Protein AF-A0A932QS13-F1 (afdb_monomer_lite)

Radius of gyration: 22.84 Å; chains: 1; bounding box: 57×39×62 Å

pLDDT: mean 89.7, std 12.16, range [34.0, 98.62]

Structure (mmCIF, N/CA/C/O backbone):
data_AF-A0A932QS13-F1
#
_entry.id   AF-A0A932QS13-F1
#
loop_
_atom_site.group_PDB
_atom_site.id
_atom_site.type_symbol
_atom_site.label_atom_id
_atom_site.label_alt_id
_atom_site.label_comp_id
_atom_site.label_asym_id
_atom_site.label_entity_id
_atom_site.label_seq_id
_atom_site.pdbx_PDB_ins_code
_atom_site.Cartn_x
_atom_site.Cartn_y
_atom_site.Cartn_z
_atom_site.occupancy
_atom_site.B_iso_or_equiv
_atom_site.auth_seq_id
_atom_site.auth_comp_id
_atom_site.auth_asym_id
_atom_site.auth_atom_id
_atom_site.pdbx_PDB_model_num
ATOM 1 N N . MET A 1 1 ? -11.857 -4.813 -12.131 1.00 84.81 1 MET A N 1
ATOM 2 C CA . MET A 1 1 ? -11.164 -3.533 -11.733 1.00 84.81 1 MET A CA 1
ATOM 3 C C . MET A 1 1 ? -10.584 -3.597 -10.304 1.00 84.81 1 MET A C 1
ATOM 5 O O . MET A 1 1 ? -11.278 -4.073 -9.418 1.00 84.81 1 MET A O 1
ATOM 9 N N . VAL A 1 2 ? -9.363 -3.090 -10.042 1.00 95.00 2 VAL A N 1
ATOM 10 C CA . VAL A 1 2 ? -8.702 -3.092 -8.706 1.00 95.00 2 VAL A CA 1
ATOM 11 C C . VAL A 1 2 ? -8.374 -1.674 -8.213 1.00 95.00 2 VAL A C 1
ATOM 13 O O . VAL A 1 2 ? -7.910 -0.846 -8.997 1.00 95.00 2 VAL A O 1
ATOM 16 N N . LYS A 1 3 ? -8.610 -1.377 -6.928 1.00 97.06 3 LYS A N 1
ATOM 17 C CA . LYS A 1 3 ? -8.331 -0.064 -6.324 1.00 97.06 3 LYS A CA 1
ATOM 18 C C . LYS A 1 3 ? -7.955 -0.159 -4.846 1.00 97.06 3 LYS A C 1
ATOM 20 O O . LYS A 1 3 ? -8.694 -0.733 -4.054 1.00 97.06 3 LYS A O 1
ATOM 25 N N . LEU A 1 4 ? -6.845 0.455 -4.459 1.00 97.38 4 LEU A N 1
ATOM 26 C CA . LEU A 1 4 ? -6.412 0.635 -3.080 1.00 97.38 4 LEU A CA 1
ATOM 27 C C . LEU A 1 4 ? -7.027 1.906 -2.490 1.00 97.38 4 LEU A C 1
ATOM 29 O O . LEU A 1 4 ? -6.862 3.010 -3.019 1.00 97.38 4 LEU A O 1
ATOM 33 N N . THR A 1 5 ? -7.724 1.734 -1.375 1.00 96.19 5 THR A N 1
ATOM 34 C CA . THR A 1 5 ? -8.410 2.792 -0.629 1.00 96.19 5 THR A CA 1
ATOM 35 C C . THR A 1 5 ? -7.752 2.991 0.734 1.00 96.19 5 THR A C 1
ATOM 37 O O . THR A 1 5 ? -6.873 2.228 1.138 1.00 96.19 5 THR A O 1
ATOM 40 N N . LYS A 1 6 ? -8.218 3.985 1.497 1.00 91.88 6 LYS A N 1
ATOM 41 C CA . LYS A 1 6 ? -7.812 4.166 2.903 1.00 91.88 6 LYS A CA 1
ATOM 42 C C . LYS A 1 6 ? -8.227 3.005 3.817 1.00 91.88 6 LYS A C 1
ATOM 44 O O . LYS A 1 6 ? -7.687 2.890 4.913 1.00 91.88 6 LYS A O 1
ATOM 49 N N . SER A 1 7 ? -9.174 2.179 3.376 1.00 88.94 7 SER A N 1
ATOM 50 C CA . SER A 1 7 ? -9.748 1.073 4.148 1.00 88.94 7 SER A CA 1
ATOM 51 C C . SER A 1 7 ? -9.308 -0.311 3.656 1.00 88.94 7 SER A C 1
ATOM 53 O O . SER A 1 7 ? -9.816 -1.324 4.129 1.00 88.94 7 SER A O 1
ATOM 55 N N . GLY A 1 8 ? -8.372 -0.364 2.701 1.00 90.88 8 GLY A N 1
ATOM 56 C CA . GLY A 1 8 ? -7.892 -1.602 2.083 1.00 90.88 8 GLY A CA 1
ATOM 57 C C . GLY A 1 8 ? -8.187 -1.680 0.587 1.00 90.88 8 GLY A C 1
ATOM 58 O O . GLY A 1 8 ? -8.541 -0.686 -0.056 1.00 90.88 8 GLY A O 1
ATOM 59 N N . ILE A 1 9 ? -7.992 -2.866 0.014 1.00 95.06 9 ILE A N 1
ATOM 60 C CA . ILE A 1 9 ? -8.162 -3.101 -1.422 1.00 95.06 9 ILE A CA 1
ATOM 61 C C . ILE A 1 9 ? -9.625 -3.416 -1.778 1.00 95.06 9 ILE A C 1
ATOM 63 O O . ILE A 1 9 ? -10.295 -4.207 -1.114 1.00 95.06 9 ILE A O 1
ATOM 67 N N . LEU A 1 10 ? -10.107 -2.814 -2.863 1.00 94.62 10 LEU A N 1
ATOM 68 C CA . LEU A 1 10 ? -11.355 -3.153 -3.538 1.00 94.62 10 LEU A CA 1
ATOM 69 C C . LEU A 1 10 ? -11.018 -3.849 -4.857 1.00 94.62 10 LEU A C 1
ATOM 71 O O . LEU A 1 10 ? -10.289 -3.297 -5.684 1.00 94.62 10 LEU A O 1
ATOM 75 N N . ILE A 1 11 ? -11.546 -5.053 -5.055 1.00 93.88 11 ILE A N 1
ATOM 76 C CA . ILE A 1 11 ? -11.361 -5.851 -6.270 1.00 93.88 11 ILE A CA 1
ATOM 77 C C . ILE A 1 11 ? -12.752 -6.170 -6.810 1.00 93.88 11 ILE A C 1
ATOM 79 O O . ILE A 1 11 ? -13.618 -6.625 -6.071 1.00 93.88 11 ILE A O 1
ATOM 83 N N . SER A 1 12 ? -12.974 -5.887 -8.088 1.00 89.56 12 SER A N 1
ATOM 84 C CA . SER A 1 12 ? -14.165 -6.312 -8.818 1.00 89.56 12 SER A CA 1
ATOM 85 C C . SER A 1 12 ? -13.899 -7.704 -9.394 1.00 89.56 12 SER A C 1
ATOM 87 O O . SER A 1 12 ? -12.935 -7.893 -10.134 1.00 89.56 12 SER A O 1
ATOM 89 N N . GLU A 1 13 ? -14.734 -8.667 -9.007 1.00 80.56 13 GLU A N 1
ATOM 90 C CA . GLU A 1 13 ? -14.580 -10.105 -9.281 1.00 80.56 13 GLU A CA 1
ATOM 91 C C . GLU A 1 13 ? -15.226 -10.517 -10.612 1.00 80.56 13 GLU A C 1
ATOM 93 O O . GLU A 1 13 ? -15.980 -11.481 -10.694 1.00 80.56 13 GLU A O 1
ATOM 98 N N . ILE A 1 14 ? -14.974 -9.756 -11.676 1.00 84.25 14 ILE A N 1
ATOM 99 C CA . ILE A 1 14 ? -15.421 -10.155 -13.012 1.00 84.25 14 ILE A CA 1
ATOM 100 C C . ILE A 1 14 ? -14.367 -11.120 -13.567 1.00 84.25 14 ILE A C 1
ATOM 102 O O . ILE A 1 14 ? -13.257 -10.691 -13.867 1.00 84.25 14 ILE A O 1
ATOM 106 N N . GLU A 1 15 ? -14.687 -12.411 -13.696 1.00 82.50 15 GLU A N 1
ATOM 107 C CA . GLU A 1 15 ? -13.720 -13.448 -14.118 1.00 82.50 15 GLU A CA 1
ATOM 108 C C . GLU A 1 15 ? -13.039 -13.112 -15.456 1.00 82.50 15 GLU A C 1
ATOM 110 O O . GLU A 1 15 ? -11.829 -13.278 -15.602 1.00 82.50 15 GLU A O 1
ATOM 115 N N . SER A 1 16 ? -13.782 -12.541 -16.412 1.00 82.81 16 SER A N 1
ATOM 116 C CA . SER A 1 16 ? -13.216 -12.117 -17.698 1.00 82.81 16 SER A CA 1
ATOM 117 C C . SER A 1 16 ? -12.132 -11.044 -17.558 1.00 82.81 16 SER A C 1
ATOM 119 O O . SER A 1 16 ? -11.214 -11.013 -18.373 1.00 82.81 16 SER A O 1
ATOM 121 N N . ASP A 1 17 ? -12.191 -10.188 -16.527 1.00 89.62 17 ASP A N 1
ATOM 122 C CA . ASP A 1 17 ? -11.118 -9.223 -16.258 1.00 89.62 17 ASP A CA 1
ATOM 123 C C . ASP A 1 17 ? -9.829 -9.963 -15.876 1.00 89.62 17 ASP A C 1
ATOM 125 O O . ASP A 1 17 ? -8.749 -9.584 -16.320 1.00 89.62 17 ASP A O 1
ATOM 129 N N . PHE A 1 18 ? -9.911 -11.024 -15.068 1.00 93.81 18 PHE A N 1
ATOM 130 C CA . PHE A 1 18 ? -8.724 -11.749 -14.610 1.00 93.81 18 PHE A CA 1
ATOM 131 C C . PHE A 1 18 ? -7.991 -12.437 -15.756 1.00 93.81 18 PHE A C 1
ATOM 133 O O . PHE A 1 18 ? -6.767 -12.337 -15.816 1.00 93.81 18 PHE A O 1
ATOM 140 N N . GLU A 1 19 ? -8.711 -13.083 -16.671 1.00 94.62 19 GLU A N 1
ATOM 141 C CA . GLU A 1 19 ? -8.096 -13.733 -17.833 1.00 94.62 19 GLU A CA 1
ATOM 142 C C . GLU A 1 19 ? -7.376 -12.732 -18.741 1.00 94.62 19 GLU A C 1
ATOM 144 O O . GLU A 1 19 ? -6.235 -12.967 -19.142 1.00 94.62 19 GLU A O 1
ATOM 149 N N . ILE A 1 20 ? -7.979 -11.562 -18.981 1.00 94.94 20 ILE A N 1
ATOM 150 C CA . ILE A 1 20 ? -7.341 -10.491 -19.759 1.00 94.94 20 ILE A CA 1
ATOM 151 C C . ILE A 1 20 ? -6.048 -10.026 -19.074 1.00 94.94 20 ILE A C 1
ATOM 153 O O . ILE A 1 20 ? -5.002 -9.948 -19.719 1.00 94.94 20 ILE A O 1
ATOM 157 N N . LEU A 1 21 ? -6.089 -9.763 -17.762 1.00 96.31 21 LEU A N 1
ATOM 158 C CA . LEU A 1 21 ? -4.909 -9.307 -17.016 1.00 96.31 21 LEU A CA 1
ATOM 159 C C . LEU A 1 21 ? -3.810 -10.382 -16.956 1.00 96.31 21 LEU A C 1
ATOM 161 O O . LEU A 1 21 ? -2.628 -10.042 -17.029 1.00 96.31 21 LEU A O 1
ATOM 165 N N . ARG A 1 22 ? -4.181 -11.666 -16.843 1.00 97.12 22 ARG A N 1
ATOM 166 C CA . ARG A 1 22 ? -3.245 -12.804 -16.887 1.00 97.12 22 ARG A CA 1
ATOM 167 C C . ARG A 1 22 ? -2.564 -12.909 -18.244 1.00 97.12 22 ARG A C 1
ATOM 169 O O . ARG A 1 22 ? -1.338 -13.015 -18.278 1.00 97.12 22 ARG A O 1
ATOM 176 N N . SER A 1 23 ? -3.328 -12.855 -19.339 1.00 97.12 23 SER A N 1
ATOM 177 C CA . SER A 1 23 ? -2.775 -12.910 -20.700 1.00 97.12 23 SER A CA 1
ATOM 178 C C . SER A 1 23 ? -1.821 -11.744 -20.932 1.00 97.12 23 SER A C 1
ATOM 180 O O . SER A 1 23 ? -0.663 -11.957 -21.291 1.00 97.12 23 SER A O 1
ATOM 182 N N . GLU A 1 24 ? -2.247 -10.519 -20.596 1.00 96.75 24 GLU A N 1
ATOM 183 C CA . GLU A 1 24 ? -1.421 -9.320 -20.759 1.00 96.75 24 GLU A CA 1
ATOM 184 C C . GLU A 1 24 ? -0.112 -9.427 -19.964 1.00 96.75 24 GLU A C 1
ATOM 186 O O . GLU A 1 24 ? 0.963 -9.149 -20.502 1.00 96.75 24 GLU A O 1
ATOM 191 N N . PHE A 1 25 ? -0.172 -9.871 -18.703 1.00 98.00 25 PHE A N 1
ATOM 192 C CA . PHE A 1 25 ? 1.020 -10.027 -17.870 1.00 98.00 25 PHE A CA 1
ATOM 193 C C . PHE A 1 25 ? 1.927 -11.177 -18.332 1.00 98.00 25 PHE A C 1
ATOM 195 O O . PHE A 1 25 ? 3.153 -11.084 -18.211 1.00 98.00 25 PHE A O 1
ATOM 202 N N . SER A 1 26 ? 1.352 -12.269 -18.840 1.00 97.31 26 SER A N 1
ATOM 203 C CA . SER A 1 26 ? 2.098 -13.407 -19.381 1.00 97.31 26 SER A CA 1
ATOM 204 C C . SER A 1 26 ? 2.889 -13.009 -20.625 1.00 97.31 26 SER A C 1
ATOM 206 O O . SER A 1 26 ? 4.081 -13.296 -20.704 1.00 97.31 26 SER A O 1
ATOM 208 N N . GLU A 1 27 ? 2.251 -12.290 -21.548 1.00 96.44 27 GLU A N 1
ATOM 209 C CA . GLU A 1 27 ? 2.849 -11.850 -22.811 1.00 96.44 27 GLU A CA 1
ATOM 210 C C . GLU A 1 27 ? 3.865 -10.719 -22.621 1.00 96.44 27 GLU A C 1
ATOM 212 O O . GLU A 1 27 ? 4.936 -10.729 -23.222 1.00 96.44 27 GLU A O 1
ATOM 217 N N . ASN A 1 28 ? 3.548 -9.730 -21.779 1.00 96.75 28 ASN A N 1
ATOM 218 C CA . ASN A 1 28 ? 4.335 -8.496 -21.687 1.00 96.75 28 ASN A CA 1
ATOM 219 C C . ASN A 1 28 ? 5.297 -8.462 -20.492 1.00 96.75 28 ASN A C 1
ATOM 221 O O . ASN A 1 28 ? 6.059 -7.506 -20.352 1.00 96.75 28 ASN A O 1
ATOM 225 N N . HIS A 1 29 ? 5.234 -9.453 -19.596 1.00 98.00 29 HIS A N 1
ATOM 226 C CA . HIS A 1 29 ? 5.939 -9.483 -18.304 1.00 98.00 29 HIS A CA 1
ATOM 227 C C . HIS A 1 29 ? 5.633 -8.299 -17.368 1.00 98.00 29 HIS A C 1
ATOM 229 O O . HIS A 1 29 ? 6.304 -8.118 -16.346 1.00 98.00 29 HIS A O 1
ATOM 235 N N . CYS A 1 30 ? 4.618 -7.499 -17.689 1.00 98.31 30 CYS A N 1
ATOM 236 C CA . CYS A 1 30 ? 4.170 -6.363 -16.901 1.00 98.31 30 CYS A CA 1
ATOM 237 C C . CYS A 1 30 ? 2.707 -6.038 -17.189 1.00 98.31 30 CYS A C 1
ATOM 239 O O . CYS A 1 30 ? 2.171 -6.431 -18.222 1.00 98.31 30 CYS A O 1
ATOM 241 N N . LEU A 1 31 ? 2.092 -5.275 -16.291 1.00 97.62 31 LEU A N 1
ATOM 242 C CA . LEU A 1 31 ? 0.706 -4.842 -16.395 1.00 97.62 31 LEU A CA 1
ATOM 243 C C . LEU A 1 31 ? 0.552 -3.447 -15.789 1.00 97.62 31 LEU A C 1
ATOM 245 O O . LEU A 1 31 ? 1.121 -3.157 -14.731 1.00 97.62 31 LEU A O 1
ATOM 249 N N . LYS A 1 32 ? -0.244 -2.590 -16.436 1.00 97.81 32 LYS A N 1
ATOM 250 C CA . LYS A 1 32 ? -0.585 -1.261 -15.918 1.00 97.81 32 LYS A CA 1
ATOM 251 C C . LYS A 1 32 ? -1.986 -1.256 -15.307 1.00 97.81 32 LYS A C 1
ATOM 253 O O . LYS A 1 32 ? -2.983 -1.444 -15.994 1.00 97.81 32 LYS A O 1
ATOM 258 N N . LEU A 1 33 ? -2.067 -0.944 -14.019 1.00 97.56 33 LEU A N 1
ATOM 259 C CA . LEU A 1 33 ? -3.311 -0.806 -13.269 1.00 97.56 33 LEU A CA 1
ATOM 260 C C . LEU A 1 33 ? -3.659 0.682 -13.152 1.00 97.56 33 LEU A C 1
ATOM 262 O O . LEU A 1 33 ? -3.095 1.415 -12.334 1.00 97.56 33 LEU A O 1
ATOM 266 N N . LYS A 1 34 ? -4.580 1.143 -14.002 1.00 97.12 34 LYS A N 1
ATOM 267 C CA . LYS A 1 34 ? -5.027 2.543 -14.013 1.00 97.12 34 LYS A CA 1
ATOM 268 C C . LYS A 1 34 ? -5.818 2.876 -12.750 1.00 97.12 34 LYS A C 1
ATOM 270 O O . LYS A 1 34 ? -6.678 2.100 -12.339 1.00 97.12 34 LYS A O 1
ATOM 275 N N . ARG A 1 35 ? -5.579 4.061 -12.181 1.00 96.56 35 ARG A N 1
ATOM 276 C CA . ARG A 1 35 ? -6.256 4.591 -10.985 1.00 96.56 35 ARG A CA 1
ATOM 277 C C . ARG A 1 35 ? -6.235 3.588 -9.828 1.00 96.56 35 ARG A C 1
ATOM 279 O O . ARG A 1 35 ? -7.240 3.420 -9.131 1.00 96.56 35 ARG A O 1
ATOM 286 N N . PHE A 1 36 ? -5.092 2.917 -9.666 1.00 98.31 36 PHE A N 1
ATOM 287 C CA . PHE A 1 36 ? -4.878 1.930 -8.618 1.00 98.31 36 PHE A CA 1
ATOM 288 C C . PHE A 1 36 ? -5.066 2.561 -7.241 1.00 98.31 36 PHE A C 1
ATOM 290 O O . PHE A 1 36 ? -5.710 1.959 -6.397 1.00 98.31 36 PHE A O 1
ATOM 297 N N . LEU A 1 37 ? -4.585 3.784 -7.009 1.00 98.31 37 LEU A N 1
ATOM 298 C CA . LEU A 1 37 ? -4.879 4.519 -5.778 1.00 98.31 37 LEU A CA 1
ATOM 299 C C . LEU A 1 37 ? -6.171 5.338 -5.905 1.00 98.31 37 LEU A C 1
ATOM 301 O O . LEU A 1 37 ? -6.385 6.061 -6.880 1.00 98.31 37 LEU A O 1
ATOM 305 N N . GLU A 1 38 ? -7.031 5.269 -4.890 1.00 97.06 38 GLU A N 1
ATOM 306 C CA . GLU A 1 38 ? -8.224 6.112 -4.804 1.00 97.06 38 GLU A CA 1
ATOM 307 C C . GLU A 1 38 ? -7.861 7.602 -4.603 1.00 97.06 38 GLU A C 1
ATOM 309 O O . GLU A 1 38 ? -6.943 7.903 -3.834 1.00 97.06 38 GLU A O 1
ATOM 314 N N . PRO A 1 39 ? -8.619 8.557 -5.190 1.00 96.69 39 PRO A N 1
ATOM 315 C CA . PRO A 1 39 ? -8.402 9.994 -4.989 1.00 96.69 39 PRO A CA 1
ATOM 316 C C . PRO A 1 39 ? -8.246 10.438 -3.527 1.00 96.69 39 PRO A C 1
ATOM 318 O O . PRO A 1 39 ? -7.353 11.219 -3.214 1.00 96.69 39 PRO A O 1
ATOM 321 N N . ASN A 1 40 ? -9.058 9.914 -2.604 1.00 94.88 40 ASN A N 1
ATOM 322 C CA . ASN A 1 40 ? -8.971 10.289 -1.190 1.00 94.88 40 ASN A CA 1
ATOM 323 C C . ASN A 1 40 ? -7.644 9.862 -0.549 1.00 94.88 40 ASN A C 1
ATOM 325 O O . ASN A 1 40 ? -7.091 10.593 0.280 1.00 94.88 40 ASN A O 1
ATOM 329 N N . LEU A 1 41 ? -7.153 8.672 -0.906 1.00 95.88 41 LEU A N 1
ATOM 330 C CA . LEU A 1 41 ? -5.864 8.150 -0.459 1.00 95.88 41 LEU A CA 1
ATOM 331 C C . LEU A 1 41 ? -4.715 8.960 -1.071 1.00 95.88 41 LEU A C 1
ATOM 333 O O . LEU A 1 41 ? -3.802 9.356 -0.351 1.00 95.88 41 LEU A O 1
ATOM 337 N N . LEU A 1 42 ? -4.799 9.283 -2.363 1.00 96.69 42 LEU A N 1
ATOM 338 C CA . LEU A 1 42 ? -3.831 10.142 -3.044 1.00 96.69 42 LEU A CA 1
ATOM 339 C C . LEU A 1 42 ? -3.707 11.513 -2.380 1.00 96.69 42 LEU A C 1
ATOM 341 O O . LEU A 1 42 ? -2.595 11.947 -2.089 1.00 96.69 42 LEU A O 1
ATOM 345 N N . SER A 1 43 ? -4.827 12.168 -2.071 1.00 95.38 43 SER A N 1
ATOM 346 C CA . SER A 1 43 ? -4.828 13.462 -1.379 1.00 95.38 43 SER A CA 1
ATOM 347 C C . SER A 1 43 ? -4.142 13.396 -0.014 1.00 95.38 43 SER A C 1
ATOM 349 O O . SER A 1 43 ? -3.402 14.310 0.350 1.00 95.38 43 SER A O 1
ATOM 351 N N . LEU A 1 44 ? -4.343 12.305 0.734 1.00 93.44 44 LEU A N 1
ATOM 352 C CA . LEU A 1 44 ? -3.653 12.077 2.005 1.00 93.44 44 LEU A CA 1
ATOM 353 C C . LEU A 1 44 ? -2.140 11.924 1.799 1.00 93.44 44 LEU A C 1
ATOM 355 O O . LEU A 1 44 ? -1.375 12.615 2.464 1.00 93.44 44 LEU A O 1
ATOM 359 N N . ILE A 1 45 ? -1.719 11.081 0.851 1.00 95.00 45 ILE A N 1
ATOM 360 C CA . ILE A 1 45 ? -0.300 10.878 0.527 1.00 95.00 45 ILE A CA 1
ATOM 361 C C . ILE A 1 45 ? 0.349 12.213 0.142 1.00 95.00 45 ILE A C 1
ATOM 363 O O . ILE A 1 45 ? 1.374 12.576 0.706 1.00 95.00 45 ILE A O 1
ATOM 367 N N . GLN A 1 46 ? -0.270 12.992 -0.748 1.00 95.00 46 GLN A N 1
ATOM 368 C CA . GLN A 1 46 ? 0.265 14.290 -1.179 1.00 95.00 46 GLN A CA 1
ATOM 369 C C . GLN A 1 46 ? 0.377 15.303 -0.041 1.00 95.00 46 GLN A C 1
ATOM 371 O O . GLN A 1 46 ? 1.348 16.054 0.026 1.00 95.00 46 GLN A O 1
ATOM 376 N N . ASN A 1 47 ? -0.593 15.323 0.875 1.00 93.19 47 ASN A N 1
ATOM 377 C CA . ASN A 1 47 ? -0.520 16.174 2.060 1.00 93.19 47 ASN A CA 1
ATOM 378 C C . ASN A 1 47 ? 0.689 15.841 2.943 1.00 93.19 47 ASN A C 1
ATOM 380 O O . ASN A 1 47 ? 1.249 16.759 3.538 1.00 93.19 47 ASN A O 1
ATOM 384 N N . CYS A 1 48 ? 1.090 14.571 3.022 1.00 91.69 48 CYS A N 1
ATOM 385 C CA . CYS A 1 48 ? 2.306 14.157 3.723 1.00 91.69 48 CYS A CA 1
ATOM 386 C C . CYS A 1 48 ? 3.559 14.514 2.920 1.00 91.69 48 CYS A C 1
ATOM 388 O O . CYS A 1 48 ? 4.452 15.170 3.446 1.00 91.69 48 CYS A O 1
ATOM 390 N N . LEU A 1 49 ? 3.589 14.177 1.626 1.00 91.75 49 LEU A N 1
ATOM 391 C CA . LEU A 1 49 ? 4.748 14.428 0.764 1.00 91.75 49 LEU A CA 1
ATOM 392 C C . LEU A 1 49 ? 5.131 15.913 0.687 1.00 91.75 49 LEU A C 1
ATOM 394 O O . LEU A 1 49 ? 6.311 16.227 0.612 1.00 91.75 49 LEU A O 1
ATOM 398 N N . ARG A 1 50 ? 4.156 16.832 0.736 1.00 90.31 50 ARG A N 1
ATOM 399 C CA . ARG A 1 50 ? 4.411 18.284 0.711 1.00 90.31 50 ARG A CA 1
ATOM 400 C C . ARG A 1 50 ? 5.053 18.844 1.979 1.00 90.31 50 ARG A C 1
ATOM 402 O O . ARG A 1 50 ? 5.615 19.933 1.926 1.00 90.31 50 ARG A O 1
ATOM 409 N N . LYS A 1 51 ? 4.901 18.170 3.120 1.00 86.31 51 LYS A N 1
ATOM 410 C CA . LYS A 1 51 ? 5.381 18.670 4.419 1.00 86.31 51 LYS A CA 1
ATOM 411 C C . LYS A 1 51 ? 6.833 18.300 4.690 1.00 86.31 51 LYS A C 1
ATOM 413 O O . LYS A 1 51 ? 7.487 18.967 5.483 1.00 86.31 51 LYS A O 1
ATOM 418 N N . GLU A 1 52 ? 7.315 17.259 4.028 1.00 81.50 52 GLU A N 1
ATOM 419 C CA . GLU A 1 52 ? 8.587 16.624 4.333 1.00 81.50 52 GLU A CA 1
ATOM 420 C C . GLU A 1 52 ? 9.599 16.828 3.209 1.00 81.50 52 GLU A C 1
ATOM 422 O O . GLU A 1 52 ? 9.257 17.035 2.041 1.00 81.50 52 GLU A O 1
ATOM 427 N N . LYS A 1 53 ? 10.880 16.764 3.568 1.00 83.62 53 LYS A N 1
ATOM 428 C CA . LYS A 1 53 ? 11.973 16.870 2.602 1.00 83.62 53 LYS A CA 1
ATOM 429 C C . LYS A 1 53 ? 12.375 15.484 2.125 1.00 83.62 53 LYS A C 1
ATOM 431 O O . LYS A 1 53 ? 12.481 14.544 2.906 1.00 83.62 53 LYS A O 1
ATOM 436 N N . PHE A 1 54 ? 12.658 15.381 0.835 1.00 86.75 54 PHE A N 1
ATOM 437 C CA . PHE A 1 54 ? 13.345 14.220 0.300 1.00 86.75 54 PHE A CA 1
ATOM 438 C C . PHE A 1 54 ? 14.851 14.371 0.536 1.00 86.75 54 PHE A C 1
ATOM 440 O O . PHE A 1 54 ? 15.427 15.411 0.210 1.00 86.75 54 PHE A O 1
ATOM 447 N N . LEU A 1 55 ? 15.478 13.336 1.089 1.00 87.31 55 LEU A N 1
ATOM 448 C CA . LEU A 1 55 ? 16.911 13.308 1.374 1.00 87.31 55 LEU A CA 1
ATOM 449 C C . LEU A 1 55 ? 17.640 12.517 0.295 1.00 87.31 55 LEU A C 1
ATOM 451 O O . LEU A 1 55 ? 17.096 11.558 -0.247 1.00 87.31 55 LEU A O 1
ATOM 455 N N . GLU A 1 56 ? 18.855 12.934 -0.046 1.00 88.50 56 GLU A N 1
ATOM 456 C CA . GLU A 1 56 ? 19.685 12.174 -0.978 1.00 88.50 56 GLU A CA 1
ATOM 457 C C . GLU A 1 56 ? 20.020 10.803 -0.379 1.00 88.50 56 GLU A C 1
ATOM 459 O O . GLU A 1 56 ? 20.436 10.704 0.772 1.00 88.50 56 GLU A O 1
ATOM 464 N N . ASP A 1 57 ? 19.822 9.752 -1.165 1.00 84.44 57 ASP A N 1
ATOM 465 C CA . ASP A 1 57 ? 20.046 8.361 -0.792 1.00 84.44 57 ASP A CA 1
ATOM 466 C C . ASP A 1 57 ? 20.936 7.716 -1.856 1.00 84.44 57 ASP A C 1
ATOM 468 O O . ASP A 1 57 ? 20.560 7.630 -3.033 1.00 84.44 57 ASP A O 1
ATOM 472 N N . LYS A 1 58 ? 22.128 7.280 -1.443 1.00 83.12 58 LYS A N 1
ATOM 473 C CA . LYS A 1 58 ? 23.049 6.510 -2.281 1.00 83.12 58 LYS A CA 1
ATOM 474 C C . LYS A 1 58 ? 22.850 5.034 -1.978 1.00 83.12 58 LYS A C 1
ATOM 476 O O . LYS A 1 58 ? 22.996 4.608 -0.836 1.00 83.12 58 LYS A O 1
ATOM 481 N N . TYR A 1 59 ? 22.532 4.245 -2.994 1.00 79.25 59 TYR A N 1
ATOM 482 C CA . TYR A 1 59 ? 22.272 2.817 -2.835 1.00 79.25 59 TYR A CA 1
ATOM 483 C C . TYR A 1 59 ? 22.910 2.010 -3.959 1.00 79.25 59 TYR A C 1
ATOM 485 O O . TYR A 1 59 ? 23.176 2.527 -5.040 1.00 79.25 59 TYR A O 1
ATOM 493 N N . LYS A 1 60 ? 23.148 0.723 -3.697 1.00 75.38 60 LYS A N 1
ATOM 494 C CA . LYS A 1 60 ? 23.710 -0.191 -4.692 1.00 75.38 60 LYS A CA 1
ATOM 495 C C . LYS A 1 60 ? 22.624 -0.814 -5.567 1.00 75.38 60 LYS A C 1
ATOM 497 O O . LYS A 1 60 ? 21.585 -1.240 -5.056 1.00 75.38 60 LYS A O 1
ATOM 502 N N . VAL A 1 61 ? 22.887 -0.895 -6.868 1.00 72.75 61 VAL A N 1
ATOM 503 C CA . VAL A 1 61 ? 22.081 -1.603 -7.872 1.00 72.75 61 VAL A CA 1
ATOM 504 C C . VAL A 1 61 ? 23.010 -2.579 -8.590 1.00 72.75 61 VAL A C 1
ATOM 506 O O . VAL A 1 61 ? 23.764 -2.187 -9.475 1.00 72.75 61 VAL A O 1
ATOM 509 N N . GLY A 1 62 ? 23.002 -3.845 -8.163 1.00 73.06 62 GLY A N 1
ATOM 510 C CA . GLY A 1 62 ? 24.060 -4.787 -8.542 1.00 73.06 62 GLY A CA 1
ATOM 511 C C . GLY A 1 62 ? 25.405 -4.349 -7.954 1.00 73.06 62 GLY A C 1
ATOM 512 O O . GLY A 1 62 ? 25.483 -4.055 -6.759 1.00 73.06 62 GLY A O 1
ATOM 513 N N . ASP A 1 63 ? 26.429 -4.261 -8.801 1.00 71.19 63 ASP A N 1
ATOM 514 C CA . ASP A 1 63 ? 27.782 -3.828 -8.418 1.00 71.19 63 ASP A CA 1
ATOM 515 C C . ASP A 1 63 ? 27.978 -2.302 -8.460 1.00 71.19 63 ASP A C 1
ATOM 517 O O . ASP A 1 63 ? 29.036 -1.794 -8.092 1.00 71.19 63 ASP A O 1
ATOM 521 N N . ASP A 1 64 ? 26.953 -1.557 -8.872 1.00 72.06 64 ASP A N 1
ATOM 522 C CA . ASP A 1 64 ? 27.032 -0.124 -9.133 1.00 72.06 64 ASP A CA 1
ATOM 523 C C . ASP A 1 64 ? 26.356 0.732 -8.057 1.00 72.06 64 ASP A C 1
ATOM 525 O O . ASP A 1 64 ? 25.412 0.298 -7.396 1.00 72.06 64 ASP A O 1
ATOM 529 N N . GLU A 1 65 ? 26.790 1.989 -7.928 1.00 77.50 65 GLU A N 1
ATOM 530 C CA . GLU A 1 65 ? 26.117 3.002 -7.108 1.00 77.50 65 GLU A CA 1
ATOM 531 C C . GLU A 1 65 ? 25.075 3.782 -7.919 1.00 77.50 65 GLU A C 1
ATOM 533 O O . GLU A 1 65 ? 25.307 4.179 -9.062 1.00 77.50 65 GLU A O 1
ATOM 538 N N . ALA A 1 66 ? 23.925 4.036 -7.301 1.00 77.25 66 ALA A N 1
ATOM 539 C CA . ALA A 1 66 ? 22.867 4.892 -7.811 1.00 77.25 66 ALA A CA 1
ATOM 540 C C . ALA A 1 66 ? 22.509 5.960 -6.771 1.00 77.25 66 ALA A C 1
ATOM 542 O O . ALA A 1 66 ? 22.562 5.719 -5.563 1.00 77.25 66 ALA A O 1
ATOM 543 N N . VAL A 1 67 ? 22.105 7.138 -7.251 1.00 79.50 67 VAL A N 1
ATOM 544 C CA . VAL A 1 67 ? 21.643 8.244 -6.406 1.00 79.50 67 VAL A CA 1
ATOM 545 C C . VAL A 1 67 ? 20.154 8.453 -6.630 1.00 79.50 67 VAL A C 1
ATOM 547 O O . VAL A 1 67 ? 19.706 8.700 -7.750 1.00 79.50 67 VAL A O 1
ATOM 550 N N . GLY A 1 68 ? 19.376 8.391 -5.558 1.00 81.31 68 GLY A N 1
ATOM 551 C CA . GLY A 1 68 ? 17.971 8.779 -5.543 1.00 81.31 68 GLY A CA 1
ATOM 552 C C . GLY A 1 68 ? 17.703 9.786 -4.438 1.00 81.31 68 GLY A C 1
ATOM 553 O O . GLY A 1 68 ? 18.584 10.102 -3.646 1.00 81.31 68 GLY A O 1
ATOM 554 N N . TYR A 1 69 ? 16.475 10.286 -4.376 1.00 86.81 69 TYR A N 1
ATOM 555 C CA . TYR A 1 69 ? 16.020 11.042 -3.218 1.00 86.81 69 TYR A CA 1
ATOM 556 C C . TYR A 1 69 ? 14.951 10.236 -2.495 1.00 86.81 69 TYR A C 1
ATOM 558 O O . TYR A 1 69 ? 13.892 9.972 -3.062 1.00 86.81 69 TYR A O 1
ATOM 566 N N . LYS A 1 70 ? 15.233 9.794 -1.273 1.00 88.06 70 LYS A N 1
ATOM 567 C CA . LYS A 1 70 ? 14.342 8.961 -0.470 1.00 88.06 70 LYS A CA 1
ATOM 568 C C . LYS A 1 70 ? 13.476 9.835 0.428 1.00 88.06 70 LYS A C 1
ATOM 570 O O . LYS A 1 70 ? 13.910 10.847 0.972 1.00 88.06 70 LYS A O 1
ATOM 575 N N . PHE A 1 71 ? 12.228 9.422 0.558 1.00 88.56 71 PHE A N 1
ATOM 576 C CA . PHE A 1 71 ? 11.297 9.972 1.524 1.00 88.56 71 PHE A CA 1
ATOM 577 C C . PHE A 1 71 ? 11.406 9.190 2.839 1.00 88.56 71 PHE A C 1
ATOM 579 O O . PHE A 1 71 ? 11.382 7.958 2.800 1.00 88.56 71 PHE A O 1
ATOM 586 N N . GLU A 1 72 ? 11.526 9.871 3.980 1.00 84.69 72 GLU A N 1
ATOM 587 C CA . GLU A 1 72 ? 11.823 9.221 5.270 1.00 84.69 72 GLU A CA 1
ATOM 588 C C . GLU A 1 72 ? 10.721 9.334 6.332 1.00 84.69 72 GLU A C 1
ATOM 590 O O . GLU A 1 72 ? 10.912 8.848 7.441 1.00 84.69 72 GLU A O 1
ATOM 595 N N . ASP A 1 73 ? 9.549 9.899 6.025 1.00 84.62 73 ASP A N 1
ATOM 596 C CA . ASP A 1 73 ? 8.466 9.928 7.017 1.00 84.62 73 ASP A CA 1
ATOM 597 C C . ASP A 1 73 ? 7.841 8.532 7.213 1.00 84.62 73 ASP A C 1
ATOM 599 O O . ASP A 1 73 ? 7.144 7.965 6.360 1.00 84.62 73 ASP A O 1
ATOM 603 N N . GLU A 1 74 ? 8.132 7.978 8.392 1.00 83.81 74 GLU A N 1
ATOM 604 C CA . GLU A 1 74 ? 7.723 6.654 8.847 1.00 83.81 74 GLU A CA 1
ATOM 605 C C . GLU A 1 74 ? 6.201 6.493 8.949 1.00 83.81 74 GLU A C 1
ATOM 607 O O . GLU A 1 74 ? 5.712 5.367 8.850 1.00 83.81 74 GLU A O 1
ATOM 612 N N . LYS A 1 75 ? 5.432 7.580 9.110 1.00 87.75 75 LYS A N 1
ATOM 613 C CA . LYS A 1 75 ? 3.967 7.524 9.243 1.00 87.75 75 LYS A CA 1
ATOM 614 C C . LYS A 1 75 ? 3.321 7.149 7.928 1.00 87.75 75 LYS A C 1
ATOM 616 O O . LYS A 1 75 ? 2.567 6.183 7.844 1.00 87.75 75 LYS A O 1
ATOM 621 N N . ILE A 1 76 ? 3.629 7.880 6.860 1.00 90.31 76 ILE A N 1
ATOM 622 C CA . ILE A 1 76 ? 3.042 7.559 5.558 1.00 90.31 76 ILE A CA 1
ATOM 623 C C . ILE A 1 76 ? 3.635 6.270 4.985 1.00 90.31 76 ILE A C 1
ATOM 625 O O . ILE A 1 76 ? 2.900 5.494 4.379 1.00 90.31 76 ILE A O 1
ATOM 629 N N . LEU A 1 77 ? 4.922 5.983 5.212 1.00 90.88 77 LEU A N 1
ATOM 630 C CA . LEU A 1 77 ? 5.518 4.715 4.783 1.00 90.88 77 LEU A CA 1
ATOM 631 C C . LEU A 1 77 ? 4.918 3.524 5.530 1.00 90.88 77 LEU A C 1
ATOM 633 O O . LEU A 1 77 ? 4.532 2.544 4.892 1.00 90.88 77 LEU A O 1
ATOM 637 N N . GLY A 1 78 ? 4.777 3.624 6.853 1.00 91.31 78 GLY A N 1
ATOM 638 C CA . GLY A 1 78 ? 4.120 2.613 7.673 1.00 91.31 78 GLY A CA 1
ATOM 639 C C . GLY A 1 78 ? 2.663 2.414 7.264 1.00 91.31 78 GLY A C 1
ATOM 640 O O . GLY A 1 78 ? 2.220 1.274 7.128 1.00 91.31 78 GLY A O 1
ATOM 641 N N . PHE A 1 79 ? 1.939 3.495 6.964 1.00 92.88 79 PHE A N 1
ATOM 642 C CA . PHE A 1 79 ? 0.566 3.423 6.471 1.00 92.88 79 PHE A CA 1
ATOM 643 C C . PHE A 1 79 ? 0.466 2.761 5.089 1.00 92.88 79 PHE A C 1
ATOM 645 O O . PHE A 1 79 ? -0.389 1.907 4.860 1.00 92.88 79 PHE A O 1
ATOM 652 N N . LEU A 1 80 ? 1.360 3.101 4.159 1.00 94.62 80 LEU A N 1
ATOM 653 C CA . LEU A 1 80 ? 1.405 2.472 2.840 1.00 94.62 80 LEU A CA 1
ATOM 654 C C . LEU A 1 80 ? 1.776 0.991 2.947 1.00 94.62 80 LEU A C 1
ATOM 656 O O . LEU A 1 80 ? 1.168 0.165 2.275 1.00 94.62 80 LEU A O 1
ATOM 660 N N . HIS A 1 81 ? 2.721 0.621 3.814 1.00 93.88 81 HIS A N 1
ATOM 661 C CA . HIS A 1 81 ? 3.028 -0.786 4.091 1.00 93.88 81 HIS A CA 1
ATOM 662 C C . HIS A 1 81 ? 1.842 -1.504 4.717 1.00 93.88 81 HIS A C 1
ATOM 664 O O . HIS A 1 81 ? 1.560 -2.635 4.325 1.00 93.88 81 HIS A O 1
ATOM 670 N N . PHE A 1 82 ? 1.135 -0.857 5.643 1.00 93.44 82 PHE A N 1
ATOM 671 C CA . PHE A 1 82 ? -0.102 -1.370 6.212 1.00 93.44 82 PHE A CA 1
ATOM 672 C C . PHE A 1 82 ? -1.117 -1.665 5.107 1.00 93.44 82 PHE A C 1
ATOM 674 O O . PHE A 1 82 ? -1.585 -2.790 5.031 1.00 93.44 82 PHE A O 1
ATOM 681 N N . LEU A 1 83 ? -1.392 -0.732 4.196 1.00 95.00 83 LEU A N 1
ATOM 682 C CA . LEU A 1 83 ? -2.348 -0.952 3.106 1.00 95.00 83 LEU A CA 1
ATOM 683 C C . LEU A 1 83 ? -1.883 -2.004 2.086 1.00 95.00 83 LEU A C 1
ATOM 685 O O . LEU A 1 83 ? -2.679 -2.826 1.645 1.00 95.00 83 LEU A O 1
ATOM 689 N N . MET A 1 84 ? -0.604 -1.993 1.711 1.00 96.56 84 MET A N 1
ATOM 690 C CA . MET A 1 84 ? -0.056 -2.866 0.665 1.00 96.56 84 MET A CA 1
ATOM 691 C C . MET A 1 84 ? 0.164 -4.312 1.126 1.00 96.56 84 MET A C 1
ATOM 693 O O . MET A 1 84 ? 0.291 -5.206 0.293 1.00 96.56 84 MET A O 1
ATOM 697 N N . ASN A 1 85 ? 0.209 -4.569 2.435 1.00 94.88 85 ASN A N 1
ATOM 698 C CA . ASN A 1 85 ? 0.313 -5.920 2.987 1.00 94.88 85 ASN A CA 1
ATOM 699 C C . ASN A 1 85 ? -1.069 -6.535 3.257 1.00 94.88 85 ASN A C 1
ATOM 701 O O . ASN A 1 85 ? -1.368 -6.953 4.378 1.00 94.88 85 ASN A O 1
ATOM 705 N N . ASP A 1 86 ? -1.964 -6.479 2.273 1.00 93.12 86 ASP A N 1
ATOM 706 C CA . ASP A 1 86 ? -3.346 -6.977 2.328 1.00 93.12 86 ASP A CA 1
ATOM 707 C C . ASP A 1 86 ? -3.450 -8.353 1.659 1.00 93.12 86 ASP A C 1
ATOM 709 O O . ASP A 1 86 ? -2.997 -8.531 0.530 1.00 93.12 86 ASP A O 1
ATOM 713 N N . GLU A 1 87 ? -4.051 -9.330 2.341 1.00 92.81 87 GLU A N 1
ATOM 714 C CA . GLU A 1 87 ? -4.194 -10.692 1.811 1.00 92.81 87 GLU A CA 1
ATOM 715 C C . GLU A 1 87 ? -5.034 -10.747 0.532 1.00 92.81 87 GLU A C 1
ATOM 717 O O . GLU A 1 87 ? -4.751 -11.558 -0.349 1.00 92.81 87 GLU A O 1
ATOM 722 N N . LYS A 1 88 ? -6.049 -9.886 0.395 1.00 94.31 88 LYS A N 1
ATOM 723 C CA . LYS A 1 88 ? -6.844 -9.798 -0.835 1.00 94.31 88 LYS A CA 1
ATOM 724 C C . LYS A 1 88 ? -5.995 -9.254 -1.980 1.00 94.31 88 LYS A C 1
ATOM 726 O O . LYS A 1 88 ? -6.089 -9.758 -3.096 1.00 94.31 88 LYS A O 1
ATOM 731 N N . LEU A 1 89 ? -5.125 -8.278 -1.703 1.00 96.38 89 LEU A N 1
ATOM 732 C CA . LEU A 1 89 ? -4.184 -7.763 -2.699 1.00 96.38 89 LEU A CA 1
ATOM 733 C C . LEU A 1 89 ? -3.166 -8.841 -3.086 1.00 96.38 89 LEU A C 1
ATOM 735 O O . LEU A 1 89 ? -2.887 -9.009 -4.267 1.00 96.38 89 LEU A O 1
ATOM 739 N N . PHE A 1 90 ? -2.646 -9.601 -2.122 1.00 96.94 90 PHE A N 1
ATOM 740 C CA . PHE A 1 90 ? -1.728 -10.706 -2.403 1.00 96.94 90 PHE A CA 1
ATOM 741 C C . PHE A 1 90 ? -2.371 -11.755 -3.303 1.00 96.94 90 PHE A C 1
ATOM 743 O O . PHE A 1 90 ? -1.807 -12.058 -4.349 1.00 96.94 90 PHE A O 1
ATOM 750 N N . LYS A 1 91 ? -3.579 -12.224 -2.969 1.00 96.25 91 LYS A N 1
ATOM 751 C CA . LYS A 1 91 ? -4.326 -13.176 -3.805 1.00 96.25 91 LYS A CA 1
ATOM 752 C C . LYS A 1 91 ? -4.557 -12.642 -5.214 1.00 96.25 91 LYS A C 1
ATOM 754 O O . LYS A 1 91 ? -4.339 -13.366 -6.177 1.00 96.25 91 LYS A O 1
ATOM 759 N N . PHE A 1 92 ? -4.934 -11.370 -5.342 1.00 97.25 92 PHE A N 1
ATOM 760 C CA . PHE A 1 92 ? -5.092 -10.728 -6.645 1.00 97.25 92 PHE A CA 1
ATOM 761 C C . PHE A 1 92 ? -3.791 -10.755 -7.462 1.00 97.25 92 PHE A C 1
ATOM 763 O O . PHE A 1 92 ? -3.801 -11.165 -8.621 1.00 97.25 92 PHE A O 1
ATOM 770 N N . ILE A 1 93 ? -2.658 -10.373 -6.861 1.00 98.19 93 ILE A N 1
ATOM 771 C CA . ILE A 1 93 ? -1.355 -10.394 -7.541 1.00 98.19 93 ILE A CA 1
ATOM 772 C C . ILE A 1 93 ? -0.937 -11.829 -7.889 1.00 98.19 93 ILE A C 1
ATOM 774 O O . ILE A 1 93 ? -0.493 -12.071 -9.008 1.00 98.19 93 ILE A O 1
ATOM 778 N N . GLU A 1 94 ? -1.099 -12.790 -6.981 1.00 98.25 94 GLU A N 1
ATOM 779 C CA . GLU A 1 94 ? -0.843 -14.215 -7.238 1.00 98.25 94 GLU A CA 1
ATOM 780 C C . GLU A 1 94 ? -1.653 -14.708 -8.444 1.00 98.25 94 GLU A C 1
ATOM 782 O O . GLU A 1 94 ? -1.088 -15.288 -9.370 1.00 98.25 94 GLU A O 1
ATOM 787 N N . GLN A 1 95 ? -2.952 -14.396 -8.479 1.00 97.12 95 GLN A N 1
ATOM 788 C CA . GLN A 1 95 ? -3.869 -14.809 -9.539 1.00 97.12 95 GLN A CA 1
ATOM 789 C C . GLN A 1 95 ? -3.520 -14.222 -10.906 1.00 97.12 95 GLN A C 1
ATOM 791 O O . GLN A 1 95 ? -3.603 -14.947 -11.892 1.00 97.12 95 GLN A O 1
ATOM 796 N N . ILE A 1 96 ? -3.155 -12.940 -11.003 1.00 97.56 96 ILE A N 1
ATOM 797 C CA . ILE A 1 96 ? -2.868 -12.320 -12.312 1.00 97.56 96 ILE A CA 1
ATOM 798 C C . ILE A 1 96 ? -1.439 -12.574 -12.801 1.00 97.56 96 ILE A C 1
ATOM 800 O O . ILE A 1 96 ? -1.169 -12.457 -13.991 1.00 97.56 96 ILE A O 1
ATOM 804 N N . THR A 1 97 ? -0.508 -12.907 -11.903 1.00 98.12 97 THR A N 1
ATOM 805 C CA . THR A 1 97 ? 0.911 -13.080 -12.267 1.00 98.12 97 THR A CA 1
ATOM 806 C C . THR A 1 97 ? 1.365 -14.536 -12.326 1.00 98.12 97 THR A C 1
ATOM 808 O O . THR A 1 97 ? 2.428 -14.821 -12.894 1.00 98.12 97 THR A O 1
ATOM 811 N N . GLY A 1 98 ? 0.603 -15.449 -11.713 1.00 97.56 98 GLY A N 1
ATOM 812 C CA . GLY A 1 98 ? 0.987 -16.847 -11.521 1.00 97.56 98 GLY A CA 1
ATOM 813 C C . GLY A 1 98 ? 2.178 -17.026 -10.573 1.00 97.56 98 GLY A C 1
ATOM 814 O O . GLY A 1 98 ? 2.842 -18.063 -10.609 1.00 97.56 98 GLY A O 1
ATOM 815 N N . CYS A 1 99 ? 2.522 -16.012 -9.768 1.00 98.06 99 CYS A N 1
ATOM 816 C CA . CYS A 1 99 ? 3.635 -16.128 -8.831 1.00 98.06 99 CYS A CA 1
ATOM 817 C C . CYS A 1 99 ? 3.284 -17.033 -7.638 1.00 98.06 99 CYS A C 1
ATOM 819 O O . CYS A 1 99 ? 2.127 -17.361 -7.380 1.00 98.06 99 CYS A O 1
ATOM 821 N N . LYS A 1 100 ? 4.316 -17.470 -6.907 1.00 97.44 100 LYS A N 1
ATOM 822 C CA . LYS A 1 100 ? 4.128 -18.251 -5.677 1.00 97.44 100 LYS A CA 1
ATOM 823 C C . LYS A 1 100 ? 3.466 -17.387 -4.600 1.00 97.44 100 LYS A C 1
ATOM 825 O O . LYS A 1 100 ? 3.499 -16.162 -4.674 1.00 97.44 100 LYS A O 1
ATOM 830 N N . LYS A 1 101 ? 2.958 -18.046 -3.554 1.00 97.94 101 LYS A N 1
ATOM 831 C CA . LYS A 1 101 ? 2.343 -17.386 -2.398 1.00 97.94 101 LYS A CA 1
ATOM 832 C C . LYS A 1 101 ? 3.200 -16.229 -1.870 1.00 97.94 101 LYS A C 1
ATOM 834 O O . LYS A 1 101 ? 4.366 -16.422 -1.510 1.00 97.94 101 LYS A O 1
ATOM 839 N N . ILE A 1 102 ? 2.601 -15.049 -1.793 1.00 98.25 102 ILE A N 1
ATOM 840 C CA . ILE A 1 102 ? 3.202 -13.827 -1.280 1.00 98.25 102 ILE A CA 1
ATOM 841 C C . ILE A 1 102 ? 3.150 -13.865 0.246 1.00 98.25 102 ILE A C 1
ATOM 843 O O . ILE A 1 102 ? 2.115 -14.085 0.873 1.00 98.25 102 ILE A O 1
ATOM 847 N N . GLY A 1 103 ? 4.313 -13.654 0.850 1.00 96.38 103 GLY A N 1
ATOM 848 C CA . GLY A 1 103 ? 4.470 -13.476 2.280 1.00 96.38 103 GLY A CA 1
ATOM 849 C C . GLY A 1 103 ? 4.257 -12.028 2.687 1.00 96.38 103 GLY A C 1
ATOM 850 O O . GLY A 1 103 ? 3.500 -11.778 3.617 1.00 96.38 103 GLY A O 1
ATOM 851 N N . CYS A 1 104 ? 4.906 -11.075 2.015 1.00 96.81 104 CYS A N 1
ATOM 852 C CA . CYS A 1 104 ? 4.809 -9.660 2.361 1.00 96.81 104 CYS A CA 1
ATOM 853 C C . CYS A 1 104 ? 5.052 -8.727 1.170 1.00 96.81 104 CYS A C 1
ATOM 855 O O . CYS A 1 104 ? 5.581 -9.125 0.132 1.00 96.81 104 CYS A O 1
ATOM 857 N N . PHE A 1 105 ? 4.717 -7.456 1.366 1.00 97.38 105 PHE A N 1
ATOM 858 C CA . PHE A 1 105 ? 5.146 -6.328 0.559 1.00 97.38 105 PHE A CA 1
ATOM 859 C C . PHE A 1 105 ? 6.136 -5.467 1.350 1.00 97.38 105 PHE A C 1
ATOM 861 O O . PHE A 1 105 ? 5.898 -5.122 2.510 1.00 97.38 105 PHE A O 1
ATOM 868 N N . THR A 1 106 ? 7.221 -5.062 0.696 1.00 95.50 106 THR A N 1
ATOM 869 C CA . THR A 1 106 ? 8.143 -4.042 1.211 1.00 95.50 106 THR A CA 1
ATOM 870 C C . THR A 1 106 ? 8.411 -3.014 0.133 1.00 95.50 106 THR A C 1
ATOM 872 O O . THR A 1 106 ? 8.697 -3.390 -1.004 1.00 95.50 106 THR A O 1
ATOM 875 N N . GLY A 1 107 ? 8.387 -1.735 0.488 1.00 94.50 107 GLY A N 1
ATOM 876 C CA . GLY A 1 107 ? 8.604 -0.663 -0.473 1.00 94.50 107 GLY A CA 1
ATOM 877 C C . GLY A 1 107 ? 9.127 0.615 0.155 1.00 94.50 107 GLY A C 1
ATOM 878 O O . GLY A 1 107 ? 9.290 0.713 1.369 1.00 94.50 107 GLY A O 1
ATOM 879 N N . ARG A 1 108 ? 9.379 1.601 -0.695 1.00 94.25 108 ARG A N 1
ATOM 880 C CA . ARG A 1 108 ? 9.835 2.939 -0.325 1.00 94.25 108 ARG A CA 1
ATOM 881 C C . ARG A 1 108 ? 9.259 3.966 -1.286 1.00 94.25 108 ARG A C 1
ATOM 883 O O . ARG A 1 108 ? 8.964 3.642 -2.437 1.00 94.25 108 ARG A O 1
ATOM 890 N N . VAL A 1 109 ? 9.145 5.202 -0.820 1.00 95.19 109 VAL A N 1
ATOM 891 C CA . VAL A 1 109 ? 8.866 6.344 -1.690 1.00 95.19 109 VAL A CA 1
ATOM 892 C C . VAL A 1 109 ? 10.190 7.007 -2.049 1.00 95.19 109 VAL A C 1
ATOM 894 O O . VAL A 1 109 ? 11.008 7.285 -1.172 1.00 95.19 109 VAL A O 1
ATOM 897 N N . TYR A 1 110 ? 10.415 7.231 -3.340 1.00 92.31 110 TYR A N 1
ATOM 898 C CA . TYR A 1 110 ? 11.584 7.953 -3.827 1.00 92.31 110 TYR A CA 1
ATOM 899 C C . TYR A 1 110 ? 11.209 8.928 -4.940 1.00 92.31 110 TYR A C 1
ATOM 901 O O . TYR A 1 110 ? 10.167 8.796 -5.587 1.00 92.31 110 TYR A O 1
ATOM 909 N N . SER A 1 111 ? 12.098 9.887 -5.170 1.00 92.38 111 SER A N 1
ATOM 910 C CA . SER A 1 111 ? 12.010 10.877 -6.230 1.00 92.38 111 SER A CA 1
ATOM 911 C C . SER A 1 111 ? 13.237 10.828 -7.143 1.00 92.38 111 SER A C 1
ATOM 913 O O . SER A 1 111 ? 14.361 10.631 -6.677 1.00 92.38 111 SER A O 1
ATOM 915 N N . LYS A 1 112 ? 13.012 11.020 -8.446 1.00 90.12 112 LYS A N 1
ATOM 916 C CA . LYS A 1 112 ? 14.042 11.261 -9.467 1.00 90.12 112 LYS A CA 1
ATOM 917 C C . LYS A 1 112 ? 13.897 12.694 -9.963 1.00 90.12 112 LYS A C 1
ATOM 919 O O . LYS A 1 112 ? 12.856 13.059 -10.513 1.00 90.12 112 LYS A O 1
ATOM 924 N N . ILE A 1 113 ? 14.927 13.495 -9.718 1.00 89.06 113 ILE A N 1
ATOM 925 C CA . ILE A 1 113 ? 15.007 14.884 -10.159 1.00 89.06 113 ILE A CA 1
ATOM 926 C C . ILE A 1 113 ? 15.429 14.882 -11.632 1.00 89.06 113 ILE A C 1
ATOM 928 O O . ILE A 1 113 ? 16.345 14.134 -11.991 1.00 89.06 113 ILE A O 1
ATOM 932 N N . PRO A 1 114 ? 14.790 15.697 -12.487 1.00 89.19 114 PRO A N 1
ATOM 933 C CA . PRO A 1 114 ? 15.168 15.797 -13.883 1.00 89.19 114 PRO A CA 1
ATOM 9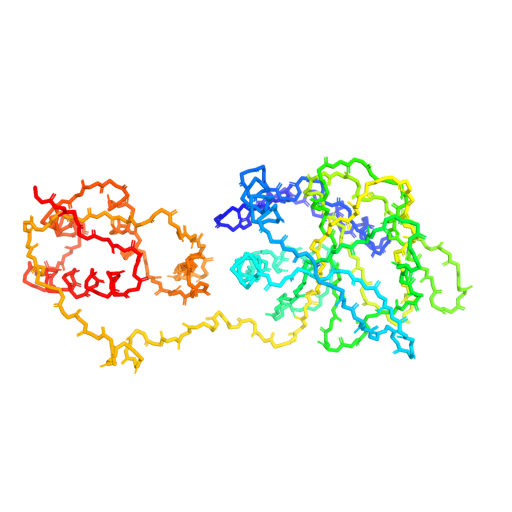34 C C . PRO A 1 114 ? 16.637 16.141 -14.081 1.00 89.19 114 PRO A C 1
ATOM 936 O O . PRO A 1 114 ? 17.251 16.834 -13.269 1.00 89.19 114 PRO A O 1
ATOM 939 N N . ASP A 1 115 ? 17.185 15.651 -15.187 1.00 81.94 115 ASP A N 1
ATOM 940 C CA . ASP A 1 115 ? 18.511 15.986 -15.706 1.00 81.94 115 ASP A CA 1
ATOM 941 C C . ASP A 1 115 ? 19.717 15.606 -14.835 1.00 81.94 115 ASP A C 1
ATOM 943 O O . ASP A 1 115 ? 20.838 15.580 -15.347 1.00 81.94 115 ASP A O 1
ATOM 947 N N . LYS A 1 116 ? 19.503 15.145 -13.598 1.00 79.31 116 LYS A N 1
ATOM 948 C CA . LYS A 1 116 ? 20.523 14.479 -12.783 1.00 79.31 116 LYS A CA 1
ATOM 949 C C . LYS A 1 116 ? 20.794 13.057 -13.290 1.00 79.31 116 LYS A C 1
ATOM 951 O O . LYS A 1 116 ? 19.922 12.411 -13.879 1.00 79.31 116 LYS A O 1
ATOM 956 N N . GLU A 1 117 ? 21.997 12.537 -13.048 1.00 70.94 117 GLU A N 1
ATOM 957 C CA . GLU A 1 117 ? 22.364 11.145 -13.361 1.00 70.94 117 GLU A CA 1
ATOM 958 C C . GLU A 1 117 ? 21.726 10.155 -12.368 1.00 70.94 117 GLU A C 1
ATOM 960 O O . GLU A 1 117 ? 22.393 9.482 -11.594 1.00 70.94 117 GLU A O 1
ATOM 965 N N . GLN A 1 118 ? 20.392 10.104 -12.363 1.00 68.06 118 GLN A N 1
ATOM 966 C CA . GLN A 1 118 ? 19.575 9.289 -11.455 1.00 68.06 118 GLN A CA 1
ATOM 967 C C . GLN A 1 118 ? 18.804 8.200 -12.206 1.00 68.06 118 GLN A C 1
ATOM 969 O O . GLN A 1 118 ? 17.645 7.903 -11.897 1.00 68.06 118 GLN A O 1
ATOM 974 N N . TYR A 1 119 ? 19.402 7.632 -13.250 1.00 63.88 119 TYR A N 1
ATOM 975 C CA . TYR A 1 119 ? 18.804 6.515 -13.975 1.00 63.88 119 TYR A CA 1
ATOM 976 C C . TYR A 1 119 ? 19.239 5.194 -13.345 1.00 63.88 119 TYR A C 1
ATOM 978 O O . TYR A 1 119 ? 20.352 5.074 -12.838 1.00 63.88 119 TYR A O 1
ATOM 986 N N . ASP A 1 120 ? 18.343 4.208 -13.362 1.00 74.81 120 ASP A N 1
ATOM 987 C CA . ASP A 1 120 ? 18.720 2.885 -12.872 1.00 74.81 120 ASP A CA 1
ATOM 988 C C . ASP A 1 120 ? 19.508 2.192 -13.981 1.00 74.81 120 ASP A C 1
ATOM 990 O O . ASP A 1 120 ? 19.151 2.267 -15.163 1.00 74.81 120 ASP A O 1
ATOM 994 N N . LYS A 1 121 ? 20.595 1.519 -13.618 1.00 87.19 121 LYS A N 1
ATOM 995 C CA . LYS A 1 121 ? 21.244 0.583 -14.533 1.00 87.19 121 LYS A CA 1
ATOM 996 C C . LYS A 1 121 ? 20.355 -0.649 -14.701 1.00 87.19 121 LYS A C 1
ATOM 998 O O . LYS A 1 121 ? 19.431 -0.877 -13.922 1.00 87.19 121 LYS A O 1
ATOM 1003 N N . TRP A 1 122 ? 20.595 -1.421 -15.753 1.00 94.44 122 TRP A N 1
ATOM 1004 C CA . TRP A 1 122 ? 19.861 -2.665 -15.979 1.00 94.44 122 TRP A CA 1
ATOM 1005 C C . TRP A 1 122 ? 20.122 -3.657 -14.838 1.00 94.44 122 TRP A C 1
ATOM 1007 O O . TRP A 1 122 ? 21.279 -3.922 -14.531 1.00 94.44 122 TRP A O 1
ATOM 1017 N N . HIS A 1 123 ? 19.065 -4.184 -14.218 1.00 94.62 123 HIS A N 1
ATOM 1018 C CA . HIS A 1 123 ? 19.146 -5.129 -13.095 1.00 94.62 123 HIS A CA 1
ATOM 1019 C C . HIS A 1 123 ? 17.908 -6.039 -13.015 1.00 94.62 123 HIS A C 1
ATOM 1021 O O . HIS A 1 123 ? 16.882 -5.752 -13.631 1.00 94.62 123 HIS A O 1
ATOM 1027 N N . ASP A 1 124 ? 17.985 -7.138 -12.262 1.00 95.06 124 ASP A N 1
ATOM 1028 C CA . ASP A 1 124 ? 16.966 -8.204 -12.259 1.00 95.06 124 ASP A CA 1
ATOM 1029 C C . ASP A 1 124 ? 16.069 -8.255 -11.010 1.00 95.06 124 ASP A C 1
ATOM 1031 O O . ASP A 1 124 ? 15.013 -8.879 -11.046 1.00 95.06 124 ASP A O 1
ATOM 1035 N N . ASP A 1 125 ? 16.459 -7.590 -9.918 1.00 95.50 125 ASP A N 1
ATOM 1036 C CA . ASP A 1 125 ? 15.786 -7.624 -8.615 1.00 95.50 125 ASP A CA 1
ATOM 1037 C C . ASP A 1 125 ? 15.692 -9.005 -7.921 1.00 95.50 125 ASP A C 1
ATOM 1039 O O . ASP A 1 125 ? 14.921 -9.156 -6.973 1.00 95.50 125 ASP A O 1
ATOM 1043 N N . LEU A 1 126 ? 16.511 -10.001 -8.280 1.00 94.94 126 LEU A N 1
ATOM 1044 C CA . LEU A 1 126 ? 16.411 -11.390 -7.775 1.00 94.94 126 LEU A CA 1
ATOM 1045 C C . LEU A 1 126 ? 16.785 -11.610 -6.297 1.00 94.94 126 LEU A C 1
ATOM 1047 O O . LEU A 1 126 ? 16.812 -12.739 -5.800 1.00 94.94 126 LEU A O 1
ATOM 1051 N N . THR A 1 127 ? 17.072 -10.550 -5.553 1.00 92.56 127 THR A N 1
ATOM 1052 C CA . THR A 1 127 ? 17.485 -10.654 -4.150 1.00 92.56 127 THR A CA 1
ATOM 1053 C C . THR A 1 127 ? 16.289 -10.797 -3.205 1.00 92.56 127 THR A C 1
ATOM 1055 O O . THR A 1 127 ? 15.143 -10.502 -3.539 1.00 92.56 127 THR A O 1
ATOM 1058 N N . ASN A 1 128 ? 16.545 -11.206 -1.957 1.00 91.50 128 ASN A N 1
ATOM 1059 C CA . ASN A 1 128 ? 15.597 -11.048 -0.847 1.00 91.50 128 ASN A CA 1
ATOM 1060 C C . ASN A 1 128 ? 14.217 -11.721 -1.025 1.00 91.50 128 ASN A C 1
ATOM 1062 O O . ASN A 1 128 ? 13.250 -11.301 -0.381 1.00 91.50 128 ASN A O 1
ATOM 1066 N N . ASN A 1 129 ? 14.113 -12.782 -1.831 1.00 95.56 129 ASN A N 1
ATOM 1067 C CA . ASN A 1 129 ? 12.856 -13.476 -2.153 1.00 95.56 129 ASN A CA 1
ATOM 1068 C C . ASN A 1 129 ? 11.816 -12.599 -2.878 1.00 95.56 129 ASN A C 1
ATOM 1070 O O . ASN A 1 129 ? 10.614 -12.820 -2.708 1.00 95.56 129 ASN A O 1
ATOM 1074 N N . ARG A 1 130 ? 12.252 -11.579 -3.625 1.00 97.50 130 ARG A N 1
ATOM 1075 C CA . ARG A 1 130 ? 11.381 -10.744 -4.466 1.00 97.50 130 ARG A CA 1
ATOM 1076 C C . ARG A 1 130 ? 10.828 -11.574 -5.629 1.00 97.50 130 ARG A C 1
ATOM 1078 O O . ARG A 1 130 ? 11.542 -12.394 -6.194 1.00 97.50 130 ARG A O 1
ATOM 1085 N N . MET A 1 131 ? 9.549 -11.388 -5.949 1.00 98.19 131 MET A N 1
ATOM 1086 C CA . MET A 1 131 ? 8.861 -12.149 -7.007 1.00 98.19 131 MET A CA 1
ATOM 1087 C C . MET A 1 131 ? 8.188 -11.247 -8.036 1.00 98.19 131 MET A C 1
ATOM 1089 O O . MET A 1 131 ? 8.235 -11.520 -9.232 1.00 98.19 131 MET A O 1
ATOM 1093 N N . ILE A 1 132 ? 7.552 -10.177 -7.564 1.00 98.62 132 ILE A N 1
ATOM 1094 C CA . ILE A 1 132 ? 6.854 -9.198 -8.394 1.00 98.62 132 ILE A CA 1
ATOM 1095 C C . ILE A 1 132 ? 7.240 -7.820 -7.881 1.00 98.62 132 ILE A C 1
ATOM 1097 O O . ILE A 1 132 ? 7.216 -7.578 -6.671 1.00 98.62 132 ILE A O 1
ATOM 1101 N N . SER A 1 133 ? 7.592 -6.928 -8.796 1.00 98.50 133 SER A N 1
ATOM 1102 C CA . SER A 1 133 ? 7.846 -5.525 -8.495 1.00 98.50 133 SER A CA 1
ATOM 1103 C C . SER A 1 133 ? 6.617 -4.688 -8.830 1.00 98.50 133 SER A C 1
ATOM 1105 O O . SER A 1 133 ? 5.827 -5.047 -9.707 1.00 98.50 133 SER A O 1
ATOM 1107 N N . ILE A 1 134 ? 6.439 -3.580 -8.119 1.00 98.62 134 ILE A N 1
ATOM 1108 C CA . ILE A 1 134 ? 5.388 -2.597 -8.375 1.00 98.62 134 ILE A CA 1
ATOM 1109 C C . ILE A 1 134 ? 5.951 -1.182 -8.263 1.00 98.62 134 ILE A C 1
ATOM 1111 O O . ILE A 1 134 ? 6.703 -0.867 -7.340 1.00 98.62 134 ILE A O 1
ATOM 1115 N N . SER A 1 135 ? 5.542 -0.317 -9.187 1.00 98.25 135 SER A N 1
ATOM 1116 C CA . SER A 1 135 ? 5.824 1.115 -9.178 1.00 98.25 135 SER A CA 1
ATOM 1117 C C . SER A 1 135 ? 4.524 1.896 -9.335 1.00 98.25 135 SER A C 1
ATOM 1119 O O . SER A 1 135 ? 3.823 1.753 -10.334 1.00 98.25 135 SER A O 1
ATOM 1121 N N . ILE A 1 136 ? 4.196 2.720 -8.345 1.00 98.62 136 ILE A N 1
ATOM 1122 C CA . ILE A 1 136 ? 2.985 3.537 -8.297 1.00 98.62 136 ILE A CA 1
ATOM 1123 C C . ILE A 1 136 ? 3.383 4.996 -8.461 1.00 98.62 136 ILE A C 1
ATOM 1125 O O . ILE A 1 136 ? 4.207 5.509 -7.700 1.00 98.62 136 ILE A O 1
ATOM 1129 N N . ASN A 1 137 ? 2.795 5.662 -9.449 1.00 98.19 137 ASN A N 1
ATOM 1130 C CA . ASN A 1 137 ? 3.088 7.054 -9.732 1.00 98.19 137 ASN A CA 1
ATOM 1131 C C . ASN A 1 137 ? 2.403 7.978 -8.721 1.00 98.19 137 ASN A C 1
ATOM 1133 O O . ASN A 1 137 ? 1.180 7.959 -8.573 1.00 98.19 137 ASN A O 1
ATOM 1137 N N . LEU A 1 138 ? 3.202 8.802 -8.047 1.00 97.69 138 LEU A N 1
ATOM 1138 C CA . LEU A 1 138 ? 2.756 9.792 -7.070 1.00 97.69 138 LEU A CA 1
ATOM 1139 C C . LEU A 1 138 ? 3.050 11.228 -7.529 1.00 97.69 138 LEU A C 1
ATOM 1141 O O . LEU A 1 138 ? 2.796 12.156 -6.767 1.00 97.69 138 LEU A O 1
ATOM 1145 N N . SER A 1 139 ? 3.562 11.435 -8.745 1.00 96.06 139 SER A N 1
ATOM 1146 C CA . SER A 1 139 ? 3.696 12.776 -9.317 1.00 96.06 139 SER A CA 1
ATOM 1147 C C . SER A 1 139 ? 2.330 13.348 -9.685 1.00 96.06 139 SER A C 1
ATOM 1149 O O . SER A 1 139 ? 1.530 12.684 -10.347 1.00 96.06 139 SER A O 1
ATOM 1151 N N . THR A 1 140 ? 2.084 14.587 -9.264 1.00 93.62 140 THR A N 1
ATOM 1152 C CA . THR A 1 140 ? 0.885 15.362 -9.617 1.00 93.62 140 THR A CA 1
ATOM 1153 C C . THR A 1 140 ? 0.965 15.952 -11.016 1.00 93.62 140 THR A C 1
ATOM 1155 O O . THR A 1 140 ? -0.060 16.096 -11.676 1.00 93.62 140 THR A O 1
ATOM 1158 N N . ASP A 1 141 ? 2.180 16.255 -11.466 1.00 93.50 141 ASP A N 1
ATOM 1159 C CA . ASP A 1 141 ? 2.452 16.894 -12.746 1.00 93.50 141 ASP A CA 1
ATOM 1160 C C . ASP A 1 141 ? 3.074 15.913 -13.742 1.00 93.50 141 ASP A C 1
ATOM 1162 O O . ASP A 1 141 ? 3.674 14.894 -13.381 1.00 93.50 141 ASP A O 1
ATOM 1166 N N . PHE A 1 142 ? 2.932 16.237 -15.024 1.00 91.31 142 PHE A N 1
ATOM 1167 C CA . PHE A 1 142 ? 3.478 15.438 -16.111 1.00 91.31 142 PHE A CA 1
ATOM 1168 C C . PHE A 1 142 ? 5.008 15.540 -16.163 1.00 91.31 142 PHE A C 1
ATOM 1170 O O . PHE A 1 142 ? 5.567 16.635 -16.150 1.00 91.31 142 PHE A O 1
ATOM 1177 N N . TYR A 1 143 ? 5.683 14.399 -16.292 1.00 92.62 143 TYR A N 1
ATOM 1178 C CA . TYR A 1 143 ? 7.129 14.311 -16.493 1.00 92.62 143 TYR A CA 1
ATOM 1179 C C . TYR A 1 143 ? 7.458 13.545 -17.781 1.00 92.62 143 TYR A C 1
ATOM 1181 O O . TYR A 1 143 ? 6.662 12.738 -18.270 1.00 92.62 143 TYR A O 1
ATOM 1189 N N . ILE A 1 144 ? 8.645 13.805 -18.334 1.00 93.50 144 ILE A N 1
ATOM 1190 C CA . ILE A 1 144 ? 9.152 13.163 -19.553 1.00 93.50 144 ILE A CA 1
ATOM 1191 C C . ILE A 1 144 ? 10.205 12.124 -19.162 1.00 93.50 144 ILE A C 1
ATOM 1193 O O . ILE A 1 144 ? 11.027 12.365 -18.278 1.00 93.50 144 ILE A O 1
ATOM 1197 N N . GLY A 1 145 ? 10.195 10.970 -19.830 1.00 94.06 145 GLY A N 1
ATOM 1198 C CA . GLY A 1 145 ? 11.034 9.833 -19.456 1.00 94.06 145 GLY A CA 1
ATOM 1199 C C . GLY A 1 145 ? 10.512 9.139 -18.197 1.00 94.06 145 GLY A C 1
ATOM 1200 O O . GLY A 1 145 ? 9.304 9.073 -17.977 1.00 94.06 145 GLY A O 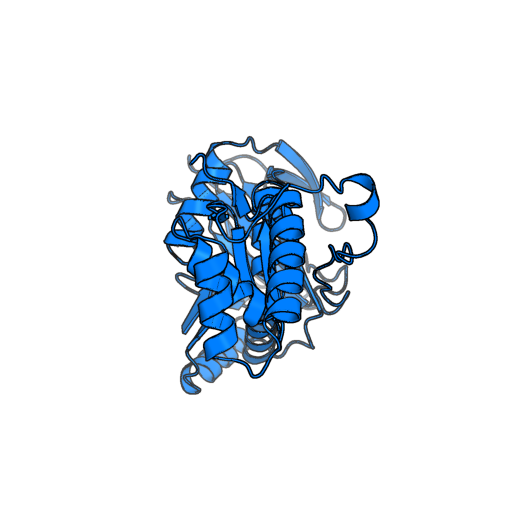1
ATOM 1201 N N . GLY A 1 146 ? 11.401 8.576 -17.379 1.00 93.75 146 GLY A N 1
ATOM 1202 C CA . GLY A 1 146 ? 11.019 7.763 -16.219 1.00 93.75 146 GLY A CA 1
ATOM 1203 C C . GLY A 1 146 ? 10.203 6.502 -16.546 1.00 93.75 146 GLY A C 1
ATOM 1204 O O . GLY A 1 146 ? 9.522 5.972 -15.661 1.00 93.75 146 GLY A O 1
ATOM 1205 N N . ALA A 1 147 ? 10.241 6.039 -17.796 1.00 96.12 147 ALA A N 1
ATOM 1206 C CA . ALA A 1 147 ? 9.586 4.822 -18.249 1.00 96.12 147 ALA A CA 1
ATOM 1207 C C . ALA A 1 147 ? 10.317 3.590 -17.709 1.00 96.12 147 ALA A C 1
ATOM 1209 O O . ALA A 1 147 ? 11.551 3.563 -17.640 1.00 96.12 147 ALA A O 1
ATOM 1210 N N . ILE A 1 148 ? 9.546 2.563 -17.348 1.00 97.38 148 ILE A N 1
ATOM 1211 C CA . ILE A 1 148 ? 10.091 1.254 -16.988 1.00 97.38 148 ILE A CA 1
ATOM 1212 C C . ILE A 1 148 ? 10.380 0.517 -18.289 1.00 97.38 148 ILE A C 1
ATOM 1214 O O . ILE A 1 148 ? 9.470 0.275 -19.081 1.00 97.38 148 ILE A O 1
ATOM 1218 N N . GLN A 1 149 ? 11.642 0.170 -18.502 1.00 98.00 149 GLN A N 1
ATOM 1219 C CA . GLN A 1 149 ? 12.099 -0.625 -19.632 1.00 98.00 149 GLN A CA 1
ATOM 1220 C C . GLN A 1 149 ? 12.461 -2.018 -19.129 1.00 98.00 149 GLN A C 1
ATOM 1222 O O . GLN A 1 149 ? 13.187 -2.134 -18.146 1.00 98.00 149 GLN A O 1
ATOM 1227 N N . ILE A 1 150 ? 11.968 -3.055 -19.800 1.00 98.31 150 ILE A N 1
ATOM 1228 C CA . ILE A 1 150 ? 12.214 -4.468 -19.502 1.00 98.31 150 ILE A CA 1
ATOM 1229 C C . ILE A 1 150 ? 12.860 -5.088 -20.735 1.00 98.31 150 ILE A C 1
ATOM 1231 O O . ILE A 1 150 ? 12.370 -4.903 -21.849 1.00 98.31 150 ILE A O 1
ATOM 1235 N N . ARG A 1 151 ? 13.945 -5.835 -20.549 1.00 98.00 151 ARG A N 1
ATOM 1236 C CA . ARG A 1 151 ? 14.658 -6.524 -21.627 1.00 98.00 151 ARG A CA 1
ATOM 1237 C C . ARG A 1 151 ? 14.984 -7.960 -21.252 1.00 98.00 151 ARG A C 1
ATOM 1239 O O . ARG A 1 151 ? 15.056 -8.302 -20.073 1.00 98.00 151 ARG A O 1
ATOM 1246 N N . ASN A 1 152 ? 15.252 -8.776 -22.261 1.00 98.25 152 ASN A N 1
ATOM 1247 C CA . ASN A 1 152 ? 15.809 -10.104 -22.059 1.00 98.25 152 ASN A CA 1
ATOM 1248 C C . ASN A 1 152 ? 17.255 -9.984 -21.546 1.00 98.25 152 ASN A C 1
ATOM 1250 O O . ASN A 1 152 ? 18.079 -9.288 -22.146 1.00 98.25 152 ASN A O 1
ATOM 1254 N N . SER A 1 153 ? 17.585 -10.659 -20.444 1.00 97.19 153 SER A N 1
ATOM 1255 C CA . SER A 1 153 ? 18.912 -10.553 -19.824 1.00 97.19 153 SER A CA 1
ATOM 1256 C C . SER A 1 153 ? 20.026 -11.177 -20.674 1.00 97.19 153 SER A C 1
ATOM 1258 O O . SER A 1 153 ? 21.176 -10.754 -20.563 1.00 97.19 153 SER A O 1
ATOM 1260 N N . ARG A 1 154 ? 19.708 -12.124 -21.568 1.00 97.31 154 ARG A N 1
ATOM 1261 C CA . ARG A 1 154 ? 20.671 -12.787 -22.460 1.00 97.31 154 ARG A CA 1
ATOM 1262 C C . ARG A 1 154 ? 20.808 -12.078 -23.805 1.00 97.31 154 ARG A C 1
ATOM 1264 O O . ARG A 1 154 ? 21.923 -11.742 -24.185 1.00 97.31 154 ARG A O 1
ATOM 1271 N N . THR A 1 155 ? 19.704 -11.863 -24.525 1.00 98.00 155 THR A N 1
ATOM 1272 C CA . THR A 1 155 ? 19.740 -11.260 -25.876 1.00 98.00 155 THR A CA 1
ATOM 1273 C C . THR A 1 155 ? 19.893 -9.742 -25.835 1.00 98.00 155 THR A C 1
ATOM 1275 O O . THR A 1 155 ? 20.277 -9.134 -26.827 1.00 98.00 155 THR A O 1
ATOM 1278 N N . LYS A 1 156 ? 19.621 -9.123 -24.676 1.00 97.50 156 LYS A N 1
ATOM 1279 C CA . LYS A 1 156 ? 19.581 -7.669 -24.453 1.00 97.50 156 LYS A CA 1
ATOM 1280 C C . LYS A 1 156 ? 18.503 -6.937 -25.262 1.00 97.50 156 LYS A C 1
ATOM 1282 O O . LYS A 1 156 ? 18.437 -5.709 -25.195 1.00 97.50 156 LYS A O 1
ATOM 1287 N N . GLU A 1 157 ? 17.623 -7.669 -25.940 1.00 98.00 157 GLU A N 1
ATOM 1288 C CA . GLU A 1 157 ? 16.487 -7.123 -26.680 1.00 98.00 157 GLU A CA 1
ATOM 1289 C C . GLU A 1 157 ? 15.432 -6.568 -25.727 1.00 98.00 157 GLU A C 1
ATOM 1291 O O . GLU A 1 157 ? 15.061 -7.208 -24.736 1.00 98.00 157 GLU A O 1
ATOM 1296 N N . LEU A 1 158 ? 14.948 -5.366 -26.036 1.00 97.81 158 LEU A N 1
ATOM 1297 C CA . LEU A 1 158 ? 13.865 -4.735 -25.297 1.00 97.81 158 LEU A CA 1
ATOM 1298 C C . LEU A 1 158 ? 12.580 -5.544 -25.500 1.00 97.81 158 LEU A C 1
ATOM 1300 O O . LEU A 1 158 ? 12.111 -5.708 -26.620 1.00 97.81 158 LEU A O 1
ATOM 1304 N N . VAL A 1 159 ? 12.012 -6.017 -24.398 1.00 97.12 159 VAL A N 1
ATOM 1305 C CA . VAL A 1 159 ? 10.759 -6.776 -24.376 1.00 97.12 159 VAL A CA 1
ATOM 1306 C C . VAL A 1 159 ? 9.579 -5.822 -24.236 1.00 97.12 159 VAL A C 1
ATOM 1308 O O . VAL A 1 159 ? 8.568 -5.964 -24.919 1.00 97.12 159 VAL A O 1
ATOM 1311 N N . LYS A 1 160 ? 9.701 -4.824 -23.353 1.00 97.75 160 LYS A N 1
ATOM 1312 C CA . LYS A 1 160 ? 8.630 -3.860 -23.105 1.00 97.75 160 LYS A CA 1
ATOM 1313 C C . LYS A 1 160 ? 9.162 -2.530 -22.596 1.00 97.75 160 LYS A C 1
ATOM 1315 O O . LYS A 1 160 ? 10.125 -2.477 -21.836 1.00 97.75 160 LYS A O 1
ATOM 1320 N N . GLU A 1 161 ? 8.466 -1.460 -22.954 1.00 97.75 161 GLU A N 1
ATOM 1321 C CA . GLU A 1 161 ? 8.584 -0.152 -22.319 1.00 97.75 161 GLU A CA 1
ATOM 1322 C C . GLU A 1 161 ? 7.201 0.309 -21.853 1.00 97.75 161 GLU A C 1
ATOM 1324 O O . GLU A 1 161 ? 6.225 0.219 -22.601 1.00 97.75 161 GLU A O 1
ATOM 1329 N N . VAL A 1 162 ? 7.103 0.778 -20.607 1.00 97.44 162 VAL A N 1
ATOM 1330 C CA . VAL A 1 162 ? 5.839 1.225 -20.010 1.00 97.44 162 VAL A CA 1
ATOM 1331 C C . VAL A 1 162 ? 5.995 2.596 -19.368 1.00 97.44 162 VAL A C 1
ATOM 1333 O O . VAL A 1 162 ? 6.768 2.790 -18.427 1.00 97.44 162 VAL A O 1
ATOM 1336 N N . ILE A 1 163 ? 5.185 3.541 -19.845 1.00 96.38 163 ILE A N 1
ATOM 1337 C CA . ILE A 1 163 ? 5.084 4.897 -19.303 1.00 96.38 163 ILE A CA 1
ATOM 1338 C C . ILE A 1 163 ? 3.989 4.943 -18.226 1.00 96.38 163 ILE A C 1
ATOM 1340 O O . ILE A 1 163 ? 2.819 4.610 -18.474 1.00 96.38 163 ILE A O 1
ATOM 1344 N N . ASN A 1 164 ? 4.347 5.406 -17.024 1.00 96.38 164 ASN A N 1
ATOM 1345 C CA . ASN A 1 164 ? 3.439 5.478 -15.878 1.00 96.38 164 ASN A CA 1
ATOM 1346 C C . ASN A 1 164 ? 3.161 6.915 -15.406 1.00 96.38 164 ASN A C 1
ATOM 1348 O O . ASN A 1 164 ? 3.484 7.283 -14.280 1.00 96.38 164 ASN A O 1
ATOM 1352 N N . ASN A 1 165 ? 2.540 7.723 -16.265 1.00 94.69 165 ASN A N 1
ATOM 1353 C CA . ASN A 1 165 ? 2.302 9.145 -15.975 1.00 94.69 165 ASN A CA 1
ATOM 1354 C C . ASN A 1 165 ? 0.952 9.432 -15.297 1.00 94.69 165 ASN A C 1
ATOM 1356 O O . ASN A 1 165 ? 0.697 10.567 -14.910 1.00 94.69 165 ASN A O 1
ATOM 1360 N N . GLY A 1 166 ? 0.070 8.438 -15.150 1.00 97.06 166 GLY A N 1
ATOM 1361 C CA . GLY A 1 166 ? -1.230 8.647 -14.507 1.00 97.06 166 GLY A CA 1
ATOM 1362 C C . GLY A 1 166 ? -1.075 8.773 -12.996 1.00 97.06 166 GLY A C 1
ATOM 1363 O O . GLY A 1 166 ? -0.411 7.947 -12.372 1.00 97.06 166 GLY A O 1
ATOM 1364 N N . PHE A 1 167 ? -1.635 9.819 -12.393 1.00 97.56 167 PHE A N 1
ATOM 1365 C CA . PHE A 1 167 ? -1.542 10.033 -10.950 1.00 97.56 167 PHE A CA 1
ATOM 1366 C C . PHE A 1 167 ? -2.290 8.925 -10.190 1.00 97.56 167 PHE A C 1
ATOM 1368 O O . PHE A 1 167 ? -3.505 8.770 -10.328 1.00 97.56 167 PHE A O 1
ATOM 1375 N N . GLY A 1 168 ? -1.549 8.129 -9.415 1.00 98.19 168 GLY A N 1
ATOM 1376 C CA . GLY A 1 168 ? -2.057 6.938 -8.734 1.00 98.19 168 GLY A CA 1
ATOM 1377 C C . GLY A 1 168 ? -2.160 5.678 -9.594 1.00 98.19 168 GLY A C 1
ATOM 1378 O O . GLY A 1 168 ? -2.675 4.674 -9.103 1.00 98.19 168 GLY A O 1
ATOM 1379 N N . ASP A 1 169 ? -1.683 5.696 -10.840 1.00 98.44 169 ASP A N 1
ATOM 1380 C CA . ASP A 1 169 ? -1.541 4.485 -11.651 1.00 98.44 169 ASP A CA 1
ATOM 1381 C C . ASP A 1 169 ? -0.382 3.626 -11.127 1.00 98.44 169 ASP A C 1
ATOM 1383 O O . ASP A 1 169 ? 0.664 4.137 -10.710 1.00 98.44 169 ASP A O 1
ATOM 1387 N N . ALA A 1 170 ? -0.543 2.307 -11.200 1.00 98.50 170 ALA A N 1
ATOM 1388 C CA . ALA A 1 170 ? 0.503 1.350 -10.871 1.00 98.50 170 ALA A CA 1
ATOM 1389 C C . ALA A 1 170 ? 0.981 0.598 -12.113 1.00 98.50 170 ALA A C 1
ATOM 1391 O O . ALA A 1 170 ? 0.196 0.289 -13.005 1.00 98.50 170 ALA A O 1
ATOM 1392 N N . VAL A 1 171 ? 2.259 0.238 -12.135 1.00 98.56 171 VAL A N 1
ATOM 1393 C CA . VAL A 1 171 ? 2.812 -0.775 -13.035 1.00 98.56 171 VAL A CA 1
ATOM 1394 C C . VAL A 1 171 ? 3.355 -1.901 -12.176 1.00 98.56 171 VAL A C 1
ATOM 1396 O O . VAL A 1 171 ? 4.186 -1.649 -11.305 1.00 98.56 171 VAL A O 1
ATOM 1399 N N . ILE A 1 172 ? 2.893 -3.123 -12.419 1.00 98.44 172 ILE A N 1
ATOM 1400 C CA . ILE A 1 172 ? 3.483 -4.338 -11.854 1.00 98.44 172 ILE A CA 1
ATOM 1401 C C . ILE A 1 172 ? 4.322 -5.028 -12.924 1.00 98.44 172 ILE A C 1
ATOM 1403 O O . ILE A 1 172 ? 3.954 -5.005 -14.097 1.00 98.44 172 ILE A O 1
ATOM 1407 N N . PHE A 1 173 ? 5.436 -5.645 -12.545 1.00 98.56 173 PHE A N 1
ATOM 1408 C CA . PHE A 1 173 ? 6.277 -6.384 -13.485 1.00 98.56 173 PHE A CA 1
ATOM 1409 C C . PHE A 1 173 ? 6.994 -7.565 -12.835 1.00 98.56 173 PHE A C 1
ATOM 1411 O O . PHE A 1 173 ? 7.196 -7.623 -11.617 1.00 98.56 173 PHE A O 1
ATOM 1418 N N . ARG A 1 174 ? 7.326 -8.545 -13.674 1.00 98.44 174 ARG A N 1
ATOM 1419 C CA . ARG A 1 174 ? 7.918 -9.822 -13.281 1.00 98.44 174 ARG A CA 1
ATOM 1420 C C . ARG A 1 174 ? 9.375 -9.644 -12.850 1.00 98.44 174 ARG A C 1
ATOM 1422 O O . ARG A 1 174 ? 10.157 -9.026 -13.563 1.00 98.44 174 ARG A O 1
ATOM 1429 N N . VAL A 1 175 ? 9.740 -10.262 -11.727 1.00 98.25 175 VAL A N 1
ATOM 1430 C CA . VAL A 1 175 ? 11.136 -10.456 -11.304 1.00 98.25 175 VAL A CA 1
ATOM 1431 C C . VAL A 1 175 ? 11.538 -11.879 -11.696 1.00 98.25 175 VAL A C 1
ATOM 1433 O O . VAL A 1 175 ? 10.937 -12.845 -11.223 1.00 98.25 175 VAL A O 1
ATOM 1436 N N . ALA A 1 176 ? 12.491 -12.023 -12.620 1.00 97.62 176 ALA A N 1
ATOM 1437 C CA . ALA A 1 176 ? 12.894 -13.318 -13.169 1.00 97.62 176 ALA A CA 1
ATOM 1438 C C . ALA A 1 176 ? 14.340 -13.292 -13.698 1.00 97.62 176 ALA A C 1
ATOM 1440 O O . ALA A 1 176 ? 14.766 -12.264 -14.213 1.00 97.62 176 ALA A O 1
ATOM 1441 N N . PRO A 1 177 ? 15.075 -14.423 -13.664 1.00 97.44 177 PRO A N 1
ATOM 1442 C CA . PRO A 1 177 ? 16.491 -14.475 -14.059 1.00 97.44 177 PRO A CA 1
ATOM 1443 C C . PRO A 1 177 ? 16.759 -14.166 -15.535 1.00 97.44 177 PRO A C 1
ATOM 1445 O O . PRO A 1 177 ? 17.863 -13.781 -15.913 1.00 97.44 177 PRO A O 1
ATOM 1448 N N . TYR A 1 178 ? 15.748 -14.329 -16.386 1.00 97.88 178 TYR A N 1
ATOM 1449 C CA . TYR A 1 178 ? 15.840 -14.029 -17.812 1.00 97.88 178 TYR A CA 1
ATOM 1450 C C . TYR A 1 178 ? 15.428 -12.586 -18.155 1.00 97.88 178 TYR A C 1
ATOM 1452 O O . TYR A 1 178 ? 15.401 -12.233 -19.335 1.00 97.88 178 TYR A O 1
ATOM 1460 N N . LEU A 1 179 ? 15.102 -11.752 -17.158 1.00 98.25 179 LEU A N 1
ATOM 1461 C CA . LEU A 1 179 ? 14.681 -10.365 -17.347 1.00 98.25 179 LEU A CA 1
ATOM 1462 C C . LEU A 1 179 ? 15.601 -9.407 -16.596 1.00 98.25 179 LEU A C 1
ATOM 1464 O O . LEU A 1 179 ? 15.928 -9.610 -15.432 1.00 98.25 179 LEU A O 1
ATOM 1468 N N . GLU A 1 180 ? 15.950 -8.316 -17.261 1.00 98.12 180 GLU A N 1
ATOM 1469 C CA . GLU A 1 180 ? 16.493 -7.123 -16.624 1.00 98.12 180 GLU A CA 1
ATOM 1470 C C . GLU A 1 180 ? 15.508 -5.979 -16.833 1.00 98.12 180 GLU A C 1
ATOM 1472 O O . GLU A 1 180 ? 14.788 -5.926 -17.833 1.00 98.12 180 GLU A O 1
ATOM 1477 N N . HIS A 1 181 ? 15.517 -5.016 -15.926 1.00 97.50 181 HIS A N 1
ATOM 1478 C CA . HIS A 1 181 ? 14.760 -3.793 -16.074 1.00 97.50 181 HIS A CA 1
ATOM 1479 C C . HIS A 1 181 ? 15.577 -2.574 -15.658 1.00 97.50 181 HIS A C 1
ATOM 1481 O O . HIS A 1 181 ? 16.621 -2.681 -15.011 1.00 97.50 181 HIS A O 1
ATOM 1487 N N . ARG A 1 182 ? 15.096 -1.403 -16.064 1.00 95.38 182 ARG A N 1
ATOM 1488 C CA . ARG A 1 182 ? 15.572 -0.106 -15.589 1.00 95.38 182 ARG A CA 1
ATOM 1489 C C . ARG A 1 182 ? 14.477 0.945 -15.683 1.00 95.38 182 ARG A C 1
ATOM 1491 O O . ARG A 1 182 ? 13.500 0.774 -16.410 1.00 95.38 182 ARG A O 1
ATOM 1498 N N . VAL A 1 183 ? 14.695 2.072 -15.018 1.00 94.00 183 VAL A N 1
ATOM 1499 C CA . VAL A 1 183 ? 13.941 3.306 -15.250 1.00 94.00 183 VAL A CA 1
ATOM 1500 C C . VAL A 1 183 ? 14.823 4.261 -16.042 1.00 94.00 183 VAL A C 1
ATOM 1502 O O . VAL A 1 183 ? 15.905 4.628 -15.569 1.00 94.00 183 VAL A O 1
ATOM 1505 N N . ASN A 1 184 ? 14.379 4.652 -17.241 1.00 92.88 184 ASN A N 1
ATOM 1506 C CA . ASN A 1 184 ? 15.132 5.600 -18.061 1.00 92.88 184 ASN A CA 1
ATOM 1507 C C . ASN A 1 184 ? 15.165 7.001 -17.416 1.00 92.88 184 ASN A C 1
ATOM 1509 O O . ASN A 1 184 ? 14.447 7.296 -16.455 1.00 92.88 184 ASN A O 1
ATOM 1513 N N . LYS A 1 185 ? 16.068 7.854 -17.909 1.00 91.81 185 LYS A N 1
ATOM 1514 C CA . LYS A 1 185 ? 16.297 9.188 -17.347 1.00 91.81 185 LYS A CA 1
ATOM 1515 C C . LYS A 1 185 ? 15.002 10.011 -17.357 1.00 91.81 185 LYS A C 1
ATOM 1517 O O . LYS A 1 185 ? 14.196 9.901 -18.277 1.00 91.81 185 LYS A O 1
ATOM 1522 N N . VAL A 1 186 ? 14.807 10.810 -16.309 1.00 92.88 186 VAL A N 1
ATOM 1523 C CA . VAL A 1 186 ? 13.722 11.795 -16.229 1.00 92.88 186 VAL A CA 1
ATOM 1524 C C . VAL A 1 186 ? 14.248 13.121 -16.768 1.00 92.88 186 VAL A C 1
ATOM 1526 O O . VAL A 1 186 ? 15.347 13.544 -16.404 1.00 92.88 186 VAL A O 1
ATOM 1529 N N . TYR A 1 187 ? 13.465 13.762 -17.626 1.00 91.50 187 TYR A N 1
ATOM 1530 C CA . TYR A 1 187 ? 13.816 15.010 -18.300 1.00 91.50 187 TYR A CA 1
ATOM 1531 C C . TYR A 1 187 ? 12.826 16.124 -17.954 1.00 91.50 187 TYR A C 1
ATOM 1533 O O . TYR A 1 187 ? 11.668 15.869 -17.605 1.00 91.50 187 TYR A O 1
ATOM 1541 N N . GLY A 1 188 ? 13.266 17.372 -18.122 1.00 90.12 188 GLY A N 1
ATOM 1542 C CA . GLY A 1 188 ? 12.413 18.552 -18.008 1.00 90.12 188 GLY A CA 1
ATOM 1543 C C . GLY A 1 188 ? 12.451 19.188 -16.620 1.00 90.12 188 GLY A C 1
ATOM 1544 O O . GLY A 1 188 ? 13.497 19.282 -15.998 1.00 90.12 188 GLY A O 1
ATOM 1545 N N . LYS A 1 189 ? 11.310 19.696 -16.141 1.00 90.44 189 LYS A N 1
ATOM 1546 C CA . LYS A 1 189 ? 11.244 20.487 -14.892 1.00 90.44 189 LYS A CA 1
ATOM 1547 C C . LYS A 1 189 ? 10.528 19.786 -13.740 1.00 90.44 189 LYS A C 1
ATOM 1549 O O . LYS A 1 189 ? 10.534 20.291 -12.623 1.00 90.44 189 LYS A O 1
ATOM 1554 N N . VAL A 1 190 ? 9.894 18.647 -14.007 1.00 92.56 190 VAL A N 1
ATOM 1555 C CA . VAL A 1 190 ? 9.008 17.973 -13.055 1.00 92.56 190 VAL A CA 1
ATOM 1556 C C . VAL A 1 190 ? 9.697 16.762 -12.446 1.00 92.56 190 VAL A C 1
ATOM 1558 O O . VAL A 1 190 ? 10.091 15.835 -13.150 1.00 92.56 190 VAL A O 1
ATOM 1561 N N . THR A 1 191 ? 9.798 16.751 -11.120 1.00 92.56 191 THR A N 1
ATOM 1562 C CA . THR A 1 191 ? 10.289 15.604 -10.354 1.00 92.56 191 THR A CA 1
ATOM 1563 C C . THR A 1 191 ? 9.327 14.424 -10.456 1.00 92.56 191 THR A C 1
ATOM 1565 O O . THR A 1 191 ? 8.122 14.543 -10.220 1.00 92.56 191 THR A O 1
ATOM 1568 N N . ARG A 1 192 ? 9.881 13.248 -10.760 1.00 94.81 192 ARG A N 1
ATOM 1569 C CA . ARG A 1 192 ? 9.142 11.987 -10.729 1.00 94.81 192 ARG A CA 1
ATOM 1570 C C . ARG A 1 192 ? 9.169 11.417 -9.318 1.00 94.81 192 ARG A C 1
ATOM 1572 O O . ARG A 1 192 ? 10.230 10.984 -8.881 1.00 94.81 192 ARG A O 1
ATOM 1579 N N . THR A 1 193 ? 8.026 11.334 -8.649 1.00 95.88 193 THR A N 1
ATOM 1580 C CA . THR A 1 193 ? 7.878 10.738 -7.316 1.00 95.88 193 THR A CA 1
ATOM 1581 C C . THR A 1 193 ? 7.067 9.459 -7.414 1.00 95.88 193 THR A C 1
ATOM 1583 O O . THR A 1 193 ? 5.986 9.442 -8.001 1.00 95.88 193 THR A O 1
ATOM 1586 N N . VAL A 1 194 ? 7.571 8.374 -6.830 1.00 96.50 194 VAL A N 1
ATOM 1587 C CA . VAL A 1 194 ? 6.910 7.067 -6.888 1.00 96.50 194 VAL A CA 1
ATOM 1588 C C . VAL A 1 194 ? 6.986 6.326 -5.567 1.00 96.50 194 VAL A C 1
ATOM 1590 O O . VAL A 1 194 ? 7.985 6.402 -4.855 1.00 96.50 194 VAL A O 1
ATOM 1593 N N . LEU A 1 195 ? 5.951 5.540 -5.280 1.00 97.62 195 LEU A N 1
ATOM 1594 C CA . LEU A 1 195 ? 6.053 4.414 -4.357 1.00 97.62 195 LEU A CA 1
ATOM 1595 C C . LEU A 1 195 ? 6.517 3.203 -5.166 1.00 97.62 195 LEU A C 1
ATOM 1597 O O . LEU A 1 195 ? 5.834 2.780 -6.094 1.00 97.62 195 LEU A O 1
ATOM 1601 N N . THR A 1 196 ? 7.666 2.637 -4.816 1.00 96.25 196 THR A N 1
ATOM 1602 C CA . THR A 1 196 ? 8.162 1.391 -5.408 1.00 96.25 196 THR A CA 1
ATOM 1603 C C . THR A 1 196 ? 8.248 0.311 -4.351 1.00 96.25 196 THR A C 1
ATOM 1605 O O . THR A 1 196 ? 8.503 0.604 -3.182 1.00 96.25 196 THR A O 1
ATOM 1608 N N . GLY A 1 197 ? 8.115 -0.945 -4.746 1.00 97.12 197 GLY A N 1
ATOM 1609 C CA . GLY A 1 197 ? 8.386 -2.043 -3.837 1.00 97.12 197 GLY A CA 1
ATOM 1610 C C . GLY A 1 197 ? 8.235 -3.399 -4.485 1.00 97.12 197 GLY A C 1
ATOM 1611 O O . GLY A 1 197 ? 8.045 -3.517 -5.691 1.00 97.12 197 GLY A O 1
ATOM 1612 N N . TRP A 1 198 ? 8.304 -4.421 -3.644 1.00 98.50 198 TRP A N 1
ATOM 1613 C CA . TRP A 1 198 ? 8.291 -5.807 -4.069 1.00 98.50 198 TRP A CA 1
ATOM 1614 C C . TRP A 1 198 ? 7.334 -6.621 -3.222 1.00 98.50 198 TRP A C 1
ATOM 1616 O O . TRP A 1 198 ? 7.355 -6.534 -1.991 1.00 98.50 198 TRP A O 1
ATOM 1626 N N . PHE A 1 199 ? 6.566 -7.469 -3.896 1.00 98.50 199 PHE A N 1
ATOM 1627 C CA . PHE A 1 199 ? 5.921 -8.617 -3.284 1.00 98.50 199 PHE A CA 1
ATOM 1628 C C . PHE A 1 199 ? 6.946 -9.745 -3.162 1.00 98.50 199 PHE A C 1
ATOM 1630 O O . PHE A 1 199 ? 7.660 -10.078 -4.117 1.00 98.50 199 PHE A O 1
ATOM 1637 N N . ARG A 1 200 ? 7.053 -10.307 -1.960 1.00 98.12 200 ARG A N 1
ATOM 1638 C CA . ARG A 1 200 ? 8.101 -11.251 -1.570 1.00 98.12 200 ARG A CA 1
ATOM 1639 C C . ARG A 1 200 ? 7.485 -12.529 -1.040 1.00 98.12 200 ARG A C 1
ATOM 1641 O O . ARG A 1 200 ? 6.493 -12.471 -0.323 1.00 98.12 200 ARG A O 1
ATOM 1648 N N . ALA A 1 201 ? 8.110 -13.673 -1.303 1.00 97.38 201 ALA A N 1
ATOM 1649 C CA . ALA A 1 201 ? 7.647 -14.950 -0.749 1.00 97.38 201 ALA A CA 1
ATOM 1650 C C . ALA A 1 201 ? 7.795 -15.004 0.783 1.00 97.38 201 ALA A C 1
ATOM 1652 O O . ALA A 1 201 ? 7.018 -15.657 1.478 1.00 97.38 201 ALA A O 1
ATOM 1653 N N . ARG A 1 202 ? 8.830 -14.338 1.316 1.00 94.62 202 ARG A N 1
ATOM 1654 C CA . ARG A 1 202 ? 9.171 -14.309 2.743 1.00 94.62 202 ARG A CA 1
ATOM 1655 C C . ARG A 1 202 ? 9.798 -12.965 3.151 1.00 94.62 202 ARG A C 1
ATOM 1657 O O . ARG A 1 202 ? 10.457 -12.339 2.316 1.00 94.62 202 ARG A O 1
ATOM 1664 N N . PRO A 1 203 ? 9.697 -12.575 4.437 1.00 93.75 203 PRO A N 1
ATOM 1665 C CA . PRO A 1 203 ? 8.953 -13.251 5.510 1.00 93.75 203 PRO A CA 1
ATOM 1666 C C . PRO A 1 203 ? 7.435 -13.190 5.291 1.00 93.75 203 PRO A C 1
ATOM 1668 O O . PRO A 1 203 ? 6.959 -12.454 4.434 1.00 93.75 203 PRO A O 1
ATOM 1671 N N . LEU A 1 204 ? 6.672 -13.968 6.061 1.00 90.44 204 LEU A N 1
ATOM 1672 C CA . LEU A 1 204 ? 5.232 -13.737 6.146 1.00 90.44 204 LEU A CA 1
ATOM 1673 C C . LEU A 1 204 ? 5.003 -12.386 6.817 1.00 90.44 204 LEU A C 1
ATOM 1675 O O . LEU A 1 204 ? 5.617 -12.102 7.852 1.00 90.44 204 LEU A O 1
ATOM 1679 N N . TYR A 1 205 ? 4.128 -11.572 6.236 1.00 86.38 205 TYR A N 1
ATOM 1680 C CA . TYR A 1 205 ? 3.702 -10.327 6.830 1.00 86.38 205 TYR A CA 1
ATOM 1681 C C . TYR A 1 205 ? 2.971 -10.670 8.107 1.00 86.38 205 TYR A C 1
ATOM 1683 O O . TYR A 1 205 ? 1.858 -11.190 8.131 1.00 86.38 205 TYR A O 1
ATOM 1691 N N . LYS A 1 206 ? 3.654 -10.391 9.198 1.00 79.75 206 LYS A N 1
ATOM 1692 C CA . LYS A 1 206 ? 3.023 -10.286 10.484 1.00 79.75 206 LYS A CA 1
ATOM 1693 C C . LYS A 1 206 ? 2.809 -8.785 10.643 1.00 79.75 206 LYS A C 1
ATOM 1695 O O . LYS A 1 206 ? 3.810 -8.066 10.598 1.00 79.75 206 LYS A O 1
ATOM 1700 N N . PRO A 1 207 ? 1.569 -8.297 10.797 1.00 64.50 207 PRO A N 1
ATOM 1701 C CA . PRO A 1 207 ? 1.319 -6.925 11.223 1.00 64.50 207 PRO A CA 1
ATOM 1702 C C . PRO A 1 207 ? 1.906 -6.760 12.635 1.00 64.50 207 PRO A C 1
ATOM 1704 O O . PRO A 1 207 ? 1.217 -6.883 13.643 1.00 64.50 207 PRO A O 1
ATOM 1707 N N . ILE A 1 208 ? 3.229 -6.629 12.749 1.00 52.97 208 ILE A N 1
ATOM 1708 C CA . ILE A 1 208 ? 3.926 -6.547 14.029 1.00 52.97 208 ILE A CA 1
ATOM 1709 C C . ILE A 1 208 ? 4.046 -5.073 14.362 1.00 52.97 208 ILE A C 1
ATOM 1711 O O . ILE A 1 208 ? 5.035 -4.427 14.059 1.00 52.97 208 ILE A O 1
ATOM 1715 N N . HIS A 1 209 ? 3.029 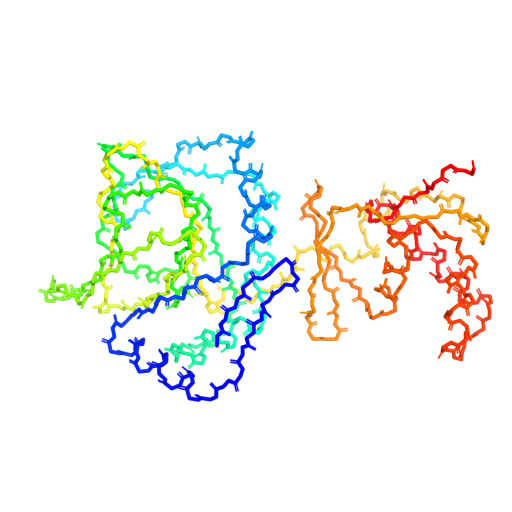-4.599 15.065 1.00 46.84 209 HIS A N 1
ATOM 1716 C CA . HIS A 1 209 ? 3.212 -4.266 16.468 1.00 46.84 209 HIS A CA 1
ATOM 1717 C C . HIS A 1 209 ? 2.101 -4.947 17.274 1.00 46.84 209 HIS A C 1
ATOM 1719 O O . HIS A 1 209 ? 1.263 -4.295 17.881 1.00 46.84 209 HIS A O 1
ATOM 1725 N N . ARG A 1 210 ? 2.144 -6.284 17.407 1.00 40.59 210 ARG A N 1
ATOM 1726 C CA . ARG A 1 210 ? 1.658 -6.894 18.654 1.00 40.59 210 ARG A CA 1
ATOM 1727 C C . ARG A 1 210 ? 2.592 -6.415 19.778 1.00 40.59 210 ARG A C 1
ATOM 1729 O O . ARG A 1 210 ? 3.347 -7.194 20.349 1.00 40.59 210 ARG A O 1
ATOM 1736 N N . LYS A 1 211 ? 2.458 -5.156 20.206 1.00 41.22 211 LYS A N 1
ATOM 1737 C CA . LYS A 1 211 ? 2.222 -5.004 21.633 1.00 41.22 211 LYS A CA 1
ATOM 1738 C C . LYS A 1 211 ? 0.949 -5.812 21.820 1.00 41.22 211 LYS A C 1
ATOM 1740 O O . LYS A 1 211 ? -0.123 -5.372 21.423 1.00 41.22 211 LYS A O 1
ATOM 1745 N N . LYS A 1 212 ? 1.063 -7.051 22.324 1.00 38.72 212 LYS A N 1
ATOM 1746 C CA . LYS A 1 212 ? -0.057 -7.591 23.092 1.00 38.72 212 LYS A CA 1
ATOM 1747 C C . LYS A 1 212 ? -0.484 -6.400 23.941 1.00 38.72 212 LYS A C 1
ATOM 1749 O O . LYS A 1 212 ? 0.363 -5.874 24.672 1.00 38.72 212 LYS A O 1
ATOM 1754 N N . ILE A 1 213 ? -1.725 -5.956 23.789 1.00 46.75 213 ILE A N 1
ATOM 1755 C CA . ILE A 1 213 ? -2.328 -4.951 24.666 1.00 46.75 213 ILE A CA 1
ATOM 1756 C C . ILE A 1 213 ? -1.946 -5.271 26.136 1.00 46.75 213 ILE A C 1
ATOM 1758 O O . ILE A 1 213 ? -1.593 -4.391 26.910 1.00 46.75 213 ILE A O 1
ATOM 1762 N N . ASN A 1 214 ? -1.743 -6.560 26.436 1.00 37.91 214 ASN A N 1
ATOM 1763 C CA . ASN A 1 214 ? -1.276 -7.096 27.708 1.00 37.91 214 ASN A CA 1
ATOM 1764 C C . ASN A 1 214 ? 0.181 -6.876 28.189 1.00 37.91 214 ASN A C 1
ATOM 1766 O O . ASN A 1 214 ? 0.396 -7.101 29.377 1.00 37.91 214 ASN A O 1
ATOM 1770 N N . THR A 1 215 ? 1.203 -6.490 27.402 1.00 34.00 215 THR A N 1
ATOM 1771 C CA . THR A 1 215 ? 2.604 -6.515 27.933 1.00 34.00 215 THR A CA 1
ATOM 1772 C C . THR A 1 215 ? 3.377 -5.203 27.968 1.00 34.00 215 THR A C 1
ATOM 1774 O O . THR A 1 215 ? 4.233 -5.049 28.834 1.00 34.00 215 THR A O 1
ATOM 1777 N N . SER A 1 216 ? 3.097 -4.232 27.100 1.00 37.47 216 SER A N 1
ATOM 1778 C CA . SER A 1 216 ? 3.875 -2.976 27.075 1.00 37.47 216 SER A CA 1
ATOM 1779 C C . SER A 1 216 ? 3.094 -1.743 27.533 1.00 37.47 216 SER A C 1
ATOM 1781 O O . SER A 1 216 ? 3.706 -0.698 27.736 1.00 37.47 216 SER A O 1
ATOM 1783 N N . LEU A 1 217 ? 1.775 -1.860 27.729 1.00 43.16 217 LEU A N 1
ATOM 1784 C CA . LEU A 1 217 ? 0.946 -0.815 28.344 1.00 43.16 217 LEU A CA 1
ATOM 1785 C C . LEU A 1 217 ? 1.032 -0.814 29.878 1.00 43.16 217 LEU A C 1
ATOM 1787 O O . LEU A 1 217 ? 0.800 0.223 30.485 1.00 43.16 217 LEU A O 1
ATOM 1791 N N . ARG A 1 218 ? 1.540 -1.882 30.519 1.00 43.56 218 ARG A N 1
ATOM 1792 C CA . ARG A 1 218 ? 1.827 -1.873 31.971 1.00 43.56 218 ARG A CA 1
ATOM 1793 C C . ARG A 1 218 ? 2.763 -0.737 32.417 1.00 43.56 218 ARG A C 1
ATOM 1795 O O . ARG A 1 218 ? 2.743 -0.381 33.585 1.00 43.56 218 ARG A O 1
ATOM 1802 N N . LYS A 1 219 ? 3.561 -0.149 31.514 1.00 44.81 219 LYS A N 1
ATOM 1803 C CA . LYS A 1 219 ? 4.415 1.017 31.820 1.00 44.81 219 LYS A CA 1
ATOM 1804 C C . LYS A 1 219 ? 3.749 2.380 31.566 1.00 44.81 219 LYS A C 1
ATOM 1806 O O . LYS A 1 219 ? 4.334 3.394 31.921 1.00 44.81 219 LYS A O 1
ATOM 1811 N N . LEU A 1 220 ? 2.558 2.415 30.965 1.00 48.94 220 LEU A N 1
ATOM 1812 C CA . LEU A 1 220 ? 1.836 3.638 30.586 1.00 48.94 220 LEU A CA 1
ATOM 1813 C C . LEU A 1 220 ? 0.373 3.662 31.049 1.00 48.94 220 LEU A C 1
ATOM 1815 O O . LEU A 1 220 ? -0.327 4.588 30.659 1.00 48.94 220 LEU A O 1
ATOM 1819 N N . ASN A 1 221 ? -0.081 2.702 31.870 1.00 54.03 221 ASN A N 1
ATOM 1820 C CA . ASN A 1 221 ? -1.451 2.629 32.392 1.00 54.03 221 ASN A CA 1
ATOM 1821 C C . ASN A 1 221 ? -1.786 3.845 33.273 1.00 54.03 221 ASN A C 1
ATOM 1823 O O . ASN A 1 221 ? -1.855 3.763 34.499 1.00 54.03 221 ASN A O 1
ATOM 1827 N N . LYS A 1 222 ? -2.042 4.987 32.639 1.00 67.88 222 LYS A N 1
ATOM 1828 C CA . LYS A 1 222 ? -2.918 5.994 33.205 1.00 67.88 222 LYS A CA 1
ATOM 1829 C C . LYS A 1 222 ? -4.303 5.372 33.161 1.00 67.88 222 LYS A C 1
ATOM 1831 O O . LYS A 1 222 ? -4.868 5.139 32.093 1.00 67.88 222 LYS A O 1
ATOM 1836 N N . HIS A 1 223 ? -4.803 5.018 34.335 1.00 75.06 223 HIS A N 1
ATOM 1837 C CA . HIS A 1 223 ? -6.215 4.740 34.498 1.00 75.06 223 HIS A CA 1
ATOM 1838 C C . HIS A 1 223 ? -6.930 6.082 34.464 1.00 75.06 223 HIS A C 1
ATOM 1840 O O . HIS A 1 223 ? -6.765 6.913 35.356 1.00 75.06 223 HIS A O 1
ATOM 1846 N N . PHE A 1 224 ? -7.661 6.319 33.383 1.00 83.62 224 PHE A N 1
ATOM 1847 C CA . PHE A 1 224 ? -8.580 7.436 33.317 1.00 83.62 224 PHE A CA 1
ATOM 1848 C C . PHE A 1 224 ? -9.792 7.084 34.177 1.00 83.62 224 PHE A C 1
ATOM 1850 O O . PHE A 1 224 ? -10.288 5.958 34.133 1.00 83.62 224 PHE A O 1
ATOM 1857 N N . HIS A 1 225 ? -10.262 8.040 34.975 1.00 87.62 225 HIS A N 1
ATOM 1858 C CA . HIS A 1 225 ? -11.517 7.889 35.703 1.00 87.62 225 HIS A CA 1
ATOM 1859 C C . HIS A 1 225 ? -12.674 7.959 34.704 1.00 87.62 225 HIS A C 1
ATOM 1861 O O . HIS A 1 225 ? -13.195 9.033 34.415 1.00 87.62 225 HIS A O 1
ATOM 1867 N N . LEU A 1 226 ? -13.015 6.804 34.133 1.00 93.12 226 LEU A N 1
AT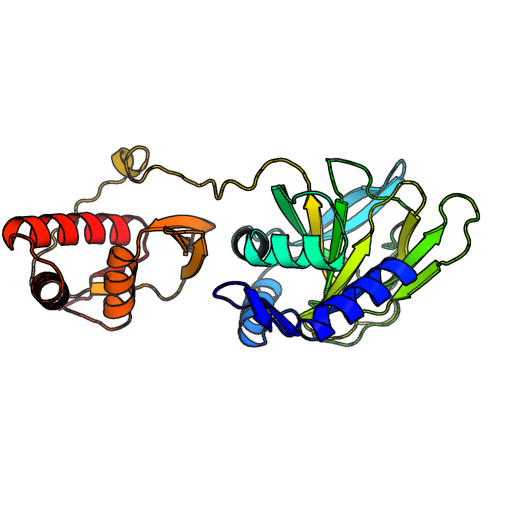OM 1868 C CA . LEU A 1 226 ? -14.156 6.624 33.250 1.00 93.12 226 LEU A CA 1
ATOM 1869 C C . LEU A 1 226 ? -15.383 6.219 34.062 1.00 93.12 226 LEU A C 1
ATOM 1871 O O . LEU A 1 226 ? -15.296 5.459 35.024 1.00 93.12 226 LEU A O 1
ATOM 1875 N N . SER A 1 227 ? -16.534 6.714 33.636 1.00 94.88 227 SER A N 1
ATOM 1876 C CA . SER A 1 227 ? -17.844 6.354 34.168 1.00 94.88 227 SER A CA 1
ATOM 1877 C C . SER A 1 227 ? -18.852 6.238 33.031 1.00 94.88 227 SER A C 1
ATOM 1879 O O . SER A 1 227 ? -18.623 6.741 31.931 1.00 94.88 227 SER A O 1
ATOM 1881 N N . GLN A 1 228 ? -20.006 5.638 33.309 1.00 96.38 228 GLN A N 1
ATOM 1882 C CA . GLN A 1 228 ? -21.100 5.513 32.342 1.00 96.38 228 GLN A CA 1
ATOM 1883 C C . GLN A 1 228 ? -21.576 6.874 31.777 1.00 96.38 228 GLN A C 1
ATOM 1885 O O . GLN A 1 228 ? -22.061 6.941 30.647 1.00 96.38 228 GLN A O 1
ATOM 1890 N N . ASP A 1 229 ? -21.375 7.980 32.503 1.00 96.75 229 ASP A N 1
ATOM 1891 C CA . ASP A 1 229 ? -21.714 9.339 32.051 1.00 96.75 229 ASP A CA 1
ATOM 1892 C C . ASP A 1 229 ? -20.567 10.086 31.350 1.00 96.75 229 ASP A C 1
ATOM 1894 O O . ASP A 1 229 ? -20.749 11.224 30.911 1.00 96.75 229 ASP A O 1
ATOM 1898 N N . SER A 1 230 ? -19.390 9.469 31.218 1.00 96.56 230 SER A N 1
ATOM 1899 C CA . SER A 1 230 ? -18.269 10.063 30.486 1.00 96.56 230 SER A CA 1
ATOM 1900 C C . SER A 1 230 ? -18.610 10.219 29.001 1.00 96.56 230 SER A C 1
ATOM 1902 O O . SER A 1 230 ? -19.162 9.306 28.382 1.00 96.56 230 SER A O 1
AT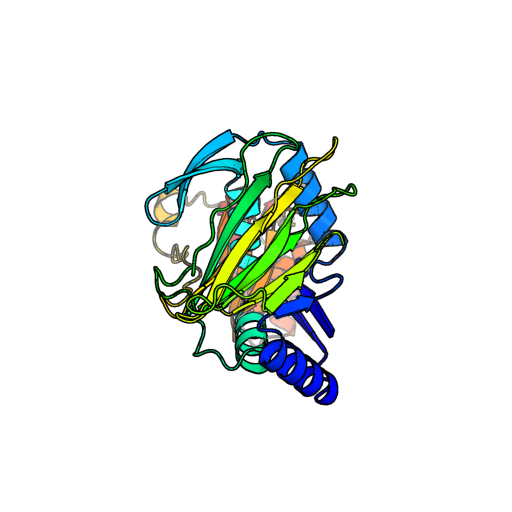OM 1904 N N . LEU A 1 231 ? -18.259 11.373 28.426 1.00 97.25 231 LEU A N 1
ATOM 1905 C CA . LEU A 1 231 ? -18.384 11.656 26.997 1.00 97.25 231 LEU A CA 1
ATOM 1906 C C . LEU A 1 231 ? -17.076 11.316 26.297 1.00 97.25 231 LEU A C 1
ATOM 1908 O O . LEU A 1 231 ? -16.010 11.806 26.675 1.00 97.25 231 LEU A O 1
ATOM 1912 N N . ILE A 1 232 ? -17.165 10.503 25.253 1.00 96.31 232 ILE A N 1
ATOM 1913 C CA . ILE A 1 232 ? -16.008 10.080 24.473 1.00 96.31 232 ILE A CA 1
ATOM 1914 C C . ILE A 1 232 ? -16.197 10.377 22.992 1.00 96.31 232 ILE A C 1
ATOM 1916 O O . ILE A 1 232 ? -17.319 10.478 22.494 1.00 96.31 232 ILE A O 1
ATOM 1920 N N . LYS A 1 233 ? -15.075 10.496 22.283 1.00 95.44 233 LYS A N 1
ATOM 1921 C CA . LYS A 1 233 ? -15.028 10.616 20.826 1.00 95.44 233 LYS A CA 1
ATOM 1922 C C . LYS A 1 233 ? -13.746 9.992 20.283 1.00 95.44 233 LYS A C 1
ATOM 1924 O O . LYS A 1 233 ? -12.688 10.132 20.895 1.00 95.44 233 LYS A O 1
ATOM 1929 N N . THR A 1 234 ? -13.799 9.340 19.128 1.00 92.06 234 THR A N 1
ATOM 1930 C CA . THR A 1 234 ? -12.596 8.846 18.459 1.00 92.06 234 THR A CA 1
ATOM 1931 C C . THR A 1 234 ? -11.758 9.990 17.895 1.00 92.06 234 THR A C 1
ATOM 1933 O O . THR A 1 234 ? -12.289 11.013 17.453 1.00 92.06 234 THR A O 1
ATOM 1936 N N . THR A 1 235 ? -10.442 9.817 17.850 1.00 84.88 235 THR A N 1
ATOM 1937 C CA . THR A 1 235 ? -9.532 10.757 17.184 1.00 84.88 235 THR A CA 1
ATOM 1938 C C . THR A 1 235 ? -9.571 10.542 15.665 1.00 84.88 235 THR A C 1
ATOM 1940 O O . THR A 1 235 ? -9.828 9.445 15.196 1.00 84.88 235 THR A O 1
ATOM 1943 N N . GLY A 1 236 ? -9.398 11.586 14.851 1.00 72.25 236 GLY A N 1
ATOM 1944 C CA . GLY A 1 236 ? -9.608 11.494 13.393 1.00 72.25 236 GLY A CA 1
ATOM 1945 C C . GLY A 1 236 ? -8.501 10.785 12.601 1.00 72.25 236 GLY A C 1
ATOM 1946 O O . GLY A 1 236 ? -8.617 10.666 11.384 1.00 72.25 236 GLY A O 1
ATOM 1947 N N . ASP A 1 237 ? -7.440 10.327 13.266 1.00 81.06 237 ASP A N 1
ATOM 1948 C CA . ASP A 1 237 ? -6.163 9.994 12.628 1.00 81.06 237 ASP A CA 1
ATOM 1949 C C . ASP A 1 237 ? -5.863 8.486 12.641 1.00 81.06 237 ASP A C 1
ATOM 1951 O O . ASP A 1 237 ? -4.717 8.078 12.825 1.00 81.06 237 ASP A O 1
ATOM 1955 N N . TYR A 1 238 ? -6.874 7.633 12.462 1.00 87.88 238 TYR A N 1
ATOM 1956 C CA . TYR A 1 238 ? -6.668 6.190 12.315 1.00 87.88 238 TYR A CA 1
ATOM 1957 C C . TYR A 1 238 ? -7.333 5.618 11.066 1.00 87.88 238 TYR A C 1
ATOM 1959 O O . TYR A 1 238 ? -8.319 6.138 10.544 1.00 87.88 238 TYR A O 1
ATOM 1967 N N . PHE A 1 239 ? -6.777 4.507 10.597 1.00 89.75 239 PHE A N 1
ATOM 1968 C CA . PHE A 1 239 ? -7.231 3.781 9.419 1.00 89.75 239 PHE A CA 1
ATOM 1969 C C . PHE A 1 239 ? -7.463 2.324 9.769 1.00 89.75 239 PHE A C 1
ATOM 1971 O O . PHE A 1 239 ? -6.767 1.768 10.610 1.00 89.75 239 PHE A O 1
ATOM 1978 N N . MET A 1 240 ? -8.441 1.695 9.130 1.00 89.62 240 MET A N 1
ATOM 1979 C CA . MET A 1 240 ? -8.870 0.346 9.486 1.00 89.62 240 MET A CA 1
ATOM 1980 C C . MET A 1 240 ? -8.910 -0.536 8.252 1.00 89.62 240 MET A C 1
ATOM 1982 O O . MET A 1 240 ? -9.286 -0.061 7.182 1.00 89.62 240 MET A O 1
ATOM 1986 N N . ARG A 1 241 ? -8.577 -1.818 8.406 1.00 87.75 241 ARG A N 1
ATOM 1987 C CA . ARG A 1 241 ? -8.791 -2.832 7.365 1.00 87.75 241 ARG A CA 1
ATOM 1988 C C . ARG A 1 241 ? -9.039 -4.205 7.973 1.00 87.75 241 ARG A C 1
ATOM 1990 O O . ARG A 1 241 ? -8.431 -4.557 8.985 1.00 87.75 241 ARG A O 1
ATOM 1997 N N . SER A 1 242 ? -9.877 -5.000 7.329 1.00 82.94 242 SER A N 1
ATOM 1998 C CA . SER A 1 242 ? -10.135 -6.377 7.751 1.00 82.94 242 SER A CA 1
ATOM 1999 C C . SER A 1 242 ? -8.954 -7.298 7.420 1.00 82.94 242 SER A C 1
ATOM 2001 O O . SER A 1 242 ? -8.376 -7.212 6.338 1.00 82.94 242 SER A O 1
ATOM 2003 N N . LEU A 1 243 ? -8.627 -8.206 8.338 1.00 80.62 243 LEU A N 1
ATOM 2004 C CA . LEU A 1 243 ? -7.677 -9.304 8.164 1.00 80.62 243 LEU A CA 1
ATOM 2005 C C . LEU A 1 243 ? -8.263 -10.572 8.805 1.00 80.62 243 LEU A C 1
ATOM 2007 O O . LEU A 1 243 ? -8.207 -10.754 10.023 1.00 80.62 243 LEU A O 1
ATOM 2011 N N . GLY A 1 244 ? -8.843 -11.451 7.985 1.00 77.88 244 GLY A N 1
ATOM 2012 C CA . GLY A 1 244 ? -9.610 -12.597 8.481 1.00 77.88 244 GLY A CA 1
ATOM 2013 C C . GLY A 1 244 ? -10.760 -12.139 9.385 1.00 77.88 244 GLY A C 1
ATOM 2014 O O . GLY A 1 244 ? -11.545 -11.281 8.991 1.00 77.88 244 GLY A O 1
ATOM 2015 N N . ASN A 1 245 ? -10.815 -12.673 10.609 1.00 76.38 245 ASN A N 1
ATOM 2016 C CA . ASN A 1 245 ? -11.825 -12.322 11.620 1.00 76.38 245 ASN A CA 1
ATOM 2017 C C . ASN A 1 245 ? -11.402 -11.150 12.521 1.00 76.38 245 ASN A C 1
ATOM 2019 O O . ASN A 1 245 ? -12.087 -10.832 13.489 1.00 76.38 245 ASN A O 1
ATOM 2023 N N . GLN A 1 246 ? -10.243 -10.549 12.258 1.00 82.50 246 GLN A N 1
ATOM 2024 C CA . GLN A 1 246 ? -9.750 -9.393 12.993 1.00 82.50 246 GLN A CA 1
ATOM 2025 C C . GLN A 1 246 ? -9.830 -8.165 12.108 1.00 82.50 246 GLN A C 1
ATOM 2027 O O . GLN A 1 246 ? -9.756 -8.252 10.881 1.00 82.50 246 GLN A O 1
ATOM 2032 N N . ILE A 1 247 ? -9.904 -7.000 12.728 1.00 86.00 247 ILE A N 1
ATOM 2033 C CA . ILE A 1 247 ? -9.688 -5.750 12.025 1.00 86.00 247 ILE A CA 1
ATOM 2034 C C . ILE A 1 247 ? -8.461 -5.074 12.605 1.00 86.00 247 ILE A C 1
ATOM 2036 O O . ILE A 1 247 ? -8.302 -4.908 13.816 1.00 86.00 247 ILE A O 1
ATOM 2040 N N . LEU A 1 248 ? -7.559 -4.716 11.701 1.00 89.00 248 LEU A N 1
ATOM 2041 C CA . LEU A 1 248 ? -6.357 -3.993 12.040 1.00 89.00 248 LEU A CA 1
ATOM 2042 C C . LEU A 1 248 ? -6.637 -2.498 12.003 1.00 89.00 248 LEU A C 1
ATOM 2044 O O . LEU A 1 248 ? -7.286 -2.012 11.076 1.00 89.00 248 LEU A O 1
ATOM 2048 N N . ILE A 1 249 ? -6.096 -1.779 12.979 1.00 89.12 249 ILE A N 1
ATOM 2049 C CA . ILE A 1 249 ? -6.189 -0.328 13.098 1.00 89.12 249 ILE A CA 1
ATOM 2050 C C . ILE A 1 249 ? -4.780 0.245 13.031 1.00 89.12 249 ILE A C 1
ATOM 2052 O O . ILE A 1 249 ? -3.952 -0.070 13.877 1.00 89.12 249 ILE A O 1
ATOM 2056 N N . TYR A 1 250 ? -4.513 1.097 12.052 1.00 89.75 250 TYR A N 1
ATOM 2057 C CA . TYR A 1 250 ? -3.290 1.878 11.957 1.00 89.75 250 TYR A CA 1
ATOM 2058 C C . TYR A 1 250 ? -3.526 3.269 12.544 1.00 89.75 250 TYR A C 1
ATOM 2060 O O . TYR A 1 250 ? -4.328 4.030 12.004 1.00 89.75 250 TYR A O 1
ATOM 2068 N N . ASN A 1 251 ? -2.837 3.606 13.631 1.00 87.25 251 ASN A N 1
ATOM 2069 C CA . ASN A 1 251 ? -2.822 4.956 14.176 1.00 87.25 251 ASN A CA 1
ATOM 2070 C C . ASN A 1 251 ? -1.769 5.779 13.426 1.00 87.25 251 ASN A C 1
ATOM 2072 O O . ASN A 1 251 ? -0.566 5.547 13.528 1.00 87.25 251 ASN A O 1
ATOM 2076 N N . PHE A 1 252 ? -2.233 6.756 12.655 1.00 87.56 252 PHE A N 1
ATOM 2077 C CA . PHE A 1 252 ? -1.379 7.574 11.805 1.00 87.56 252 PHE A CA 1
ATOM 2078 C C . PHE A 1 252 ? -0.498 8.541 12.599 1.00 87.56 252 PHE A C 1
ATOM 2080 O O . PHE A 1 252 ? 0.535 8.992 12.109 1.00 87.56 252 PHE A O 1
ATOM 2087 N N . LYS A 1 253 ? -0.888 8.876 13.834 1.00 84.19 253 LYS A N 1
ATOM 2088 C CA . LYS A 1 253 ? -0.158 9.836 14.665 1.00 84.19 253 LYS A CA 1
ATOM 2089 C C . LYS A 1 253 ? 1.195 9.293 15.118 1.00 84.19 253 LYS A C 1
ATOM 2091 O O . LYS A 1 253 ? 2.171 10.046 15.114 1.00 84.19 253 LYS A O 1
ATOM 2096 N N . ASP A 1 254 ? 1.232 8.029 15.526 1.00 82.75 254 ASP A N 1
ATOM 2097 C CA . ASP A 1 254 ? 2.388 7.368 16.144 1.00 82.75 254 ASP A CA 1
ATOM 2098 C C . ASP A 1 254 ? 2.875 6.131 15.367 1.00 82.75 254 ASP A C 1
ATOM 2100 O O . ASP A 1 254 ? 3.735 5.396 15.850 1.00 82.75 254 ASP A O 1
ATOM 2104 N N . SER A 1 255 ? 2.327 5.906 14.170 1.00 84.75 255 SER A N 1
ATOM 2105 C CA . SER A 1 255 ? 2.663 4.801 13.267 1.00 84.75 255 SER A CA 1
ATOM 2106 C C . SER A 1 255 ? 2.393 3.400 13.822 1.00 84.75 255 SER A C 1
ATOM 2108 O O . SER A 1 255 ? 2.900 2.408 13.290 1.00 84.75 255 SER A O 1
ATOM 2110 N N . SER A 1 256 ? 1.610 3.289 14.894 1.00 84.38 256 SER A N 1
ATOM 2111 C CA . SER A 1 256 ? 1.334 2.012 15.542 1.00 84.38 256 SER A CA 1
ATOM 2112 C C . SER A 1 256 ? 0.178 1.261 14.874 1.00 84.38 256 SER A C 1
ATOM 2114 O O . SER A 1 256 ? -0.721 1.847 14.273 1.00 84.38 256 SER A O 1
ATOM 2116 N N . CYS A 1 257 ? 0.203 -0.070 14.970 1.00 85.56 257 CYS A N 1
ATOM 2117 C CA . CYS A 1 257 ? -0.846 -0.936 14.440 1.00 85.56 257 CYS A CA 1
ATOM 2118 C C . CYS A 1 257 ? -1.419 -1.805 15.559 1.00 85.56 257 CYS A C 1
ATOM 2120 O O . CYS A 1 257 ? -0.679 -2.517 16.236 1.00 85.56 257 CYS A O 1
ATOM 2122 N N . TYR A 1 258 ? -2.738 -1.790 15.696 1.00 84.44 258 TYR A N 1
ATOM 2123 C CA . TYR A 1 258 ? -3.508 -2.565 16.661 1.00 84.44 258 TYR A CA 1
ATOM 2124 C C . TYR A 1 258 ? -4.399 -3.565 15.934 1.00 84.44 258 TYR A C 1
ATOM 2126 O O . TYR A 1 258 ? -4.628 -3.447 14.731 1.00 84.44 258 TYR A O 1
ATOM 2134 N N . ALA A 1 259 ? -4.900 -4.552 16.666 1.00 85.19 259 ALA A N 1
ATOM 2135 C CA . ALA A 1 259 ? -5.925 -5.465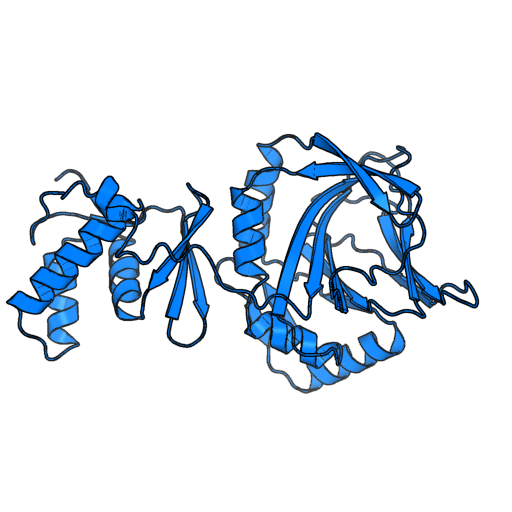 16.190 1.00 85.19 259 ALA A CA 1
ATOM 2136 C C . ALA A 1 259 ? -7.078 -5.449 17.188 1.00 85.19 259 ALA A C 1
ATOM 2138 O O . ALA A 1 259 ? -6.848 -5.451 18.397 1.00 85.19 259 ALA A O 1
ATOM 2139 N N . THR A 1 260 ? -8.296 -5.448 16.674 1.00 86.94 260 THR A N 1
ATOM 2140 C CA . THR A 1 260 ? -9.524 -5.578 17.453 1.00 86.94 260 THR A CA 1
ATOM 2141 C C . THR A 1 260 ? -10.486 -6.509 16.715 1.00 86.94 260 THR A C 1
ATOM 2143 O O . THR A 1 260 ? -10.221 -6.920 15.579 1.00 86.94 260 THR A O 1
ATOM 2146 N N . ASP A 1 261 ? -11.563 -6.898 17.378 1.00 87.50 261 ASP A N 1
ATOM 2147 C CA . ASP A 1 261 ? -12.642 -7.687 16.799 1.00 87.50 261 ASP A CA 1
ATOM 2148 C C . ASP A 1 261 ? -13.766 -6.778 16.274 1.00 87.50 261 ASP A C 1
ATOM 2150 O O . ASP A 1 261 ? -13.633 -5.554 16.191 1.00 87.50 261 ASP A O 1
ATOM 2154 N N . GLN A 1 262 ? -14.882 -7.385 15.877 1.00 87.38 262 GLN A N 1
ATOM 2155 C CA . GLN A 1 262 ? -16.031 -6.648 15.365 1.00 87.38 262 GLN A CA 1
ATOM 2156 C C . GLN A 1 262 ? -16.697 -5.772 16.440 1.00 87.38 262 GLN A C 1
ATOM 2158 O O . GLN A 1 262 ? -17.168 -4.679 16.120 1.00 87.38 262 GLN A O 1
ATOM 2163 N N . ILE A 1 263 ? -16.696 -6.204 17.706 1.00 90.56 263 ILE A N 1
ATOM 2164 C CA . ILE A 1 263 ? -17.319 -5.470 18.816 1.00 90.56 263 ILE A CA 1
ATOM 2165 C C . ILE A 1 263 ? -16.551 -4.175 19.069 1.00 90.56 263 ILE A C 1
ATOM 2167 O O . ILE A 1 263 ? -17.147 -3.095 19.074 1.00 90.56 263 ILE A O 1
ATOM 2171 N N . GLY A 1 264 ? -15.221 -4.249 19.181 1.00 91.06 264 GLY A N 1
ATOM 2172 C CA . GLY A 1 264 ? -14.382 -3.064 19.372 1.00 91.06 264 GLY A CA 1
ATOM 2173 C C . GLY A 1 264 ? -14.564 -2.025 18.261 1.00 91.06 264 GLY A C 1
ATOM 2174 O O . GLY A 1 264 ? -14.502 -0.819 18.501 1.00 91.06 264 GLY A O 1
ATOM 2175 N N . ILE A 1 265 ? -14.883 -2.463 17.046 1.00 88.00 265 ILE A N 1
ATOM 2176 C CA . ILE A 1 265 ? -15.167 -1.569 15.919 1.00 88.00 265 ILE A CA 1
ATOM 2177 C C . ILE A 1 265 ? -16.532 -0.953 15.967 1.00 88.00 265 ILE A C 1
ATOM 2179 O O . ILE A 1 265 ? -16.663 0.222 15.629 1.00 88.00 265 ILE A O 1
ATOM 2183 N N . ASN A 1 266 ? -17.536 -1.714 16.375 1.00 90.44 266 ASN A N 1
ATOM 2184 C CA . ASN A 1 266 ? -18.855 -1.156 16.593 1.00 90.44 266 ASN A CA 1
ATOM 2185 C C . ASN A 1 266 ? -18.745 -0.027 17.629 1.00 90.44 266 ASN A C 1
ATOM 2187 O O . ASN A 1 266 ? -19.189 1.085 17.348 1.00 90.44 266 ASN A O 1
ATOM 2191 N N . ILE A 1 267 ? -18.011 -0.247 18.728 1.00 93.25 267 ILE A N 1
ATOM 2192 C CA . ILE A 1 267 ? -17.713 0.782 19.738 1.00 93.25 267 ILE A CA 1
ATOM 2193 C C . ILE A 1 267 ? -17.021 2.008 19.113 1.00 93.25 267 ILE A C 1
ATOM 2195 O O . ILE A 1 267 ? -17.503 3.134 19.261 1.00 93.25 267 ILE A O 1
ATOM 2199 N N . LEU A 1 268 ? -15.918 1.819 18.377 1.00 91.69 268 LEU A N 1
ATOM 2200 C CA . LEU A 1 268 ? -15.185 2.928 17.746 1.00 91.69 268 LEU A CA 1
ATOM 2201 C C . LEU A 1 268 ? -16.028 3.681 16.703 1.00 91.69 268 LEU A C 1
ATOM 2203 O O . LEU A 1 268 ? -15.945 4.903 16.598 1.00 91.69 268 LEU A O 1
ATOM 2207 N N . ASN A 1 269 ? -16.868 2.980 15.941 1.00 89.94 269 ASN A N 1
ATOM 2208 C CA . ASN A 1 269 ? -17.758 3.595 14.960 1.00 89.94 269 ASN A CA 1
ATOM 2209 C C . ASN A 1 269 ? -18.820 4.474 15.623 1.00 89.94 269 ASN A C 1
ATOM 2211 O O . ASN A 1 269 ? -19.062 5.574 15.123 1.00 89.94 269 ASN A O 1
ATOM 2215 N N . GLN A 1 270 ? -19.411 4.033 16.739 1.00 93.00 270 GLN A N 1
ATOM 2216 C CA . GLN A 1 270 ? -20.347 4.864 17.504 1.00 93.00 270 GLN A CA 1
ATOM 2217 C C . GLN A 1 270 ? -19.653 6.115 18.050 1.00 93.00 270 GLN A C 1
ATOM 2219 O O . GLN A 1 270 ? -20.159 7.229 17.913 1.00 93.00 270 GLN A O 1
ATOM 2224 N N . ALA A 1 271 ? -18.430 5.953 18.556 1.00 93.56 271 ALA A N 1
ATOM 2225 C CA . ALA A 1 271 ? -17.630 7.052 19.081 1.00 93.56 271 ALA A CA 1
ATOM 2226 C C . ALA A 1 271 ? -17.082 8.015 18.004 1.00 93.56 271 ALA A C 1
ATOM 2228 O O . ALA A 1 271 ? -16.406 8.985 18.345 1.00 93.56 271 ALA A O 1
ATOM 2229 N N . LYS A 1 272 ? -17.373 7.838 16.703 1.00 91.12 272 LYS A N 1
ATOM 2230 C CA . LYS A 1 272 ? -17.050 8.857 15.676 1.00 91.12 272 LYS A CA 1
ATOM 2231 C C . LYS A 1 272 ? -17.736 10.195 15.958 1.00 91.12 272 LYS A C 1
ATOM 2233 O O . LYS A 1 272 ? -17.208 11.259 15.616 1.00 91.12 272 LYS A O 1
ATOM 2238 N N . LYS A 1 273 ? -18.909 10.146 16.591 1.00 92.62 273 LYS A N 1
ATOM 2239 C CA . LYS A 1 273 ? -19.578 11.299 17.197 1.00 92.62 273 LYS A CA 1
ATOM 2240 C C . LYS A 1 273 ? -19.363 11.255 18.706 1.00 92.62 273 LYS A C 1
ATOM 2242 O O . LYS A 1 273 ? -19.094 10.198 19.266 1.00 92.62 273 LYS A O 1
ATOM 2247 N N . THR A 1 274 ? -19.471 12.412 19.352 1.00 95.94 274 THR A N 1
ATOM 2248 C CA . THR A 1 274 ? -19.440 12.466 20.813 1.00 95.94 274 THR A CA 1
ATOM 2249 C C . THR A 1 274 ? -20.607 11.648 21.363 1.00 95.94 274 THR A C 1
ATOM 2251 O O . THR A 1 274 ? -21.748 11.909 20.989 1.00 95.94 274 THR A O 1
ATOM 2254 N N . ILE A 1 275 ? -20.312 10.670 22.216 1.00 97.19 275 ILE A N 1
ATOM 2255 C CA . ILE A 1 275 ? -21.288 9.717 22.754 1.00 97.19 275 ILE A CA 1
ATOM 2256 C C . ILE A 1 275 ? -20.998 9.437 24.232 1.00 97.19 275 ILE A C 1
ATOM 2258 O O . ILE A 1 275 ? -19.838 9.477 24.657 1.00 97.19 275 ILE A O 1
ATOM 2262 N N . LYS A 1 276 ? -22.042 9.169 25.025 1.00 97.75 276 LYS A N 1
ATOM 2263 C CA . LYS A 1 276 ? -21.878 8.717 26.415 1.00 97.75 276 LYS A CA 1
ATOM 2264 C C . LYS A 1 276 ? -21.556 7.228 26.462 1.00 97.75 276 LYS A C 1
ATOM 2266 O O . LYS A 1 276 ? -22.142 6.448 25.716 1.00 97.75 276 LYS A O 1
ATOM 2271 N N . ILE A 1 277 ? -20.700 6.816 27.397 1.00 97.56 277 ILE A N 1
ATOM 2272 C CA . ILE A 1 277 ? -20.352 5.394 27.570 1.00 97.56 277 ILE A CA 1
ATOM 2273 C C . ILE A 1 277 ? -21.607 4.532 27.792 1.00 97.56 277 ILE A C 1
ATOM 2275 O O . ILE A 1 277 ? -21.738 3.490 27.157 1.00 97.56 277 ILE A O 1
ATOM 2279 N N . LYS A 1 278 ? -22.589 5.008 28.568 1.00 97.88 278 LYS A N 1
ATOM 2280 C CA . LYS A 1 278 ? -23.854 4.288 28.799 1.00 97.88 278 LYS A CA 1
ATOM 2281 C C . LYS A 1 278 ? -24.665 3.981 27.547 1.00 97.88 278 LYS A C 1
ATOM 2283 O O . LYS A 1 278 ? -25.382 2.988 27.520 1.00 97.88 278 LYS A O 1
ATOM 2288 N N . GLU A 1 279 ? -24.572 4.824 26.522 1.00 97.88 279 GLU A N 1
ATOM 2289 C CA . GLU A 1 279 ? -25.292 4.606 25.264 1.00 97.88 279 GLU A CA 1
ATOM 2290 C C . GLU A 1 279 ? -24.665 3.442 24.488 1.00 97.88 279 GLU A C 1
ATOM 2292 O O . GLU A 1 279 ? -25.382 2.616 23.927 1.00 97.88 279 GLU A O 1
ATOM 2297 N N . ILE A 1 280 ? -23.335 3.314 24.540 1.00 96.88 280 ILE A N 1
ATOM 2298 C CA . ILE A 1 280 ? -22.606 2.166 23.985 1.00 96.88 280 ILE A CA 1
ATOM 2299 C C . ILE A 1 280 ? -22.932 0.897 24.778 1.00 96.88 280 ILE A C 1
ATOM 2301 O O . ILE A 1 280 ? -23.226 -0.133 24.177 1.00 96.88 280 ILE A O 1
ATOM 2305 N N . THR A 1 281 ? -22.927 0.976 26.112 1.00 97.12 281 THR A N 1
ATOM 2306 C CA . THR A 1 281 ? -23.300 -0.143 26.990 1.00 97.12 281 THR A CA 1
ATOM 2307 C C . THR A 1 281 ? -24.697 -0.656 26.664 1.00 97.12 281 THR A C 1
ATOM 2309 O O . THR A 1 281 ? -24.879 -1.848 26.439 1.00 97.12 281 THR A O 1
ATOM 2312 N N . GLN A 1 282 ? -25.685 0.238 26.575 1.00 97.31 282 GLN A N 1
ATOM 2313 C CA . GLN A 1 282 ? -27.059 -0.155 26.277 1.00 97.31 282 GLN A CA 1
ATOM 2314 C C . GLN A 1 282 ? -27.192 -0.785 24.886 1.00 97.31 282 GLN A C 1
ATOM 2316 O O . GLN A 1 282 ? -27.941 -1.743 24.722 1.00 97.31 282 GLN A O 1
ATOM 2321 N N . MET A 1 283 ? -26.463 -0.269 23.892 1.00 96.19 283 MET A N 1
ATOM 2322 C CA . MET A 1 283 ? -26.434 -0.854 22.551 1.00 96.19 283 MET A CA 1
ATOM 2323 C C . MET A 1 283 ? -25.938 -2.305 22.590 1.00 96.19 283 MET A C 1
ATOM 2325 O O . MET A 1 283 ? -26.582 -3.172 22.010 1.00 96.19 283 MET A O 1
ATOM 2329 N N . LEU A 1 284 ? -24.836 -2.576 23.296 1.00 95.56 284 LEU A N 1
ATOM 2330 C CA . LEU A 1 284 ? -24.271 -3.923 23.387 1.00 95.56 284 LEU A CA 1
ATOM 2331 C C . LEU A 1 284 ? -25.161 -4.875 24.201 1.00 95.56 284 LEU A C 1
ATOM 2333 O O . LEU A 1 284 ? -25.361 -6.005 23.776 1.00 95.56 284 LEU A O 1
ATOM 2337 N N . LEU A 1 285 ? -25.778 -4.417 25.295 1.00 96.62 285 LEU A N 1
ATOM 2338 C CA . LEU A 1 285 ? -26.732 -5.231 26.069 1.00 96.62 285 LEU A CA 1
ATOM 2339 C C . LEU A 1 285 ? -27.994 -5.609 25.285 1.00 96.62 285 LEU A C 1
ATOM 2341 O O . LEU A 1 285 ? -28.609 -6.631 25.564 1.00 96.62 285 LEU A O 1
ATOM 2345 N N . ASN A 1 286 ? -28.399 -4.784 24.317 1.00 96.12 286 ASN A N 1
ATOM 2346 C CA . ASN A 1 286 ? -29.538 -5.095 23.454 1.00 96.12 286 ASN A CA 1
ATOM 2347 C C . ASN A 1 286 ? -29.185 -6.115 22.360 1.00 96.12 286 ASN A C 1
ATOM 2349 O O . ASN A 1 286 ? -30.078 -6.766 21.823 1.00 96.12 286 ASN A O 1
ATOM 2353 N N . GLU A 1 287 ? -27.908 -6.206 21.984 1.00 95.81 287 GLU A N 1
ATOM 2354 C CA . GLU A 1 287 ? -27.428 -7.045 20.881 1.00 95.81 287 GLU A CA 1
ATOM 2355 C C . GLU A 1 287 ? -26.889 -8.397 21.371 1.00 95.81 287 GLU A C 1
ATOM 2357 O O . GLU A 1 287 ? -27.006 -9.399 20.665 1.00 95.81 287 GLU A O 1
ATOM 2362 N N . TYR A 1 288 ? -26.333 -8.439 22.583 1.00 94.19 288 TYR A N 1
ATOM 2363 C CA . TYR A 1 288 ? -25.646 -9.599 23.143 1.00 94.19 288 TYR A CA 1
ATOM 2364 C C . TYR A 1 288 ? -26.243 -10.001 24.497 1.00 94.19 288 TYR A C 1
ATOM 2366 O O . TYR A 1 288 ? -26.517 -9.153 25.344 1.00 94.19 288 TYR A O 1
ATOM 2374 N N . ASP A 1 289 ? -26.391 -11.308 24.725 1.00 95.19 289 ASP A N 1
ATOM 2375 C CA . ASP A 1 289 ? -26.843 -11.876 26.003 1.00 95.19 289 ASP A CA 1
ATOM 2376 C C . ASP A 1 289 ? -25.687 -11.904 27.020 1.00 95.19 289 ASP A C 1
ATOM 2378 O O . ASP A 1 289 ? -25.004 -12.912 27.203 1.00 95.19 289 ASP A O 1
ATOM 2382 N N . ILE A 1 290 ? -25.409 -10.745 27.621 1.00 95.44 290 ILE A N 1
ATOM 2383 C CA . ILE A 1 290 ? -24.334 -10.533 28.596 1.00 95.44 290 ILE A CA 1
ATOM 2384 C C . ILE A 1 290 ? -24.865 -9.789 29.823 1.00 95.44 290 ILE A C 1
ATOM 2386 O O . ILE A 1 290 ? -25.774 -8.961 29.741 1.00 95.44 290 ILE A O 1
ATOM 2390 N N . LYS A 1 291 ? -24.283 -10.064 30.994 1.00 97.12 291 LYS A N 1
ATOM 2391 C CA . LYS A 1 291 ? -24.635 -9.350 32.225 1.00 97.12 291 LYS A CA 1
ATOM 2392 C C . LYS A 1 291 ? -24.202 -7.891 32.137 1.00 97.12 291 LYS A C 1
ATOM 2394 O O . LYS A 1 291 ? -23.112 -7.579 31.657 1.00 97.12 291 LYS A O 1
ATOM 2399 N N . LYS A 1 292 ? -25.035 -6.999 32.672 1.00 96.19 292 LYS A N 1
ATOM 2400 C CA . LYS A 1 292 ? -24.787 -5.555 32.664 1.00 96.19 292 LYS A CA 1
ATOM 2401 C C . LYS A 1 292 ? -23.436 -5.197 33.276 1.00 96.19 292 LYS A C 1
ATOM 2403 O O . LYS A 1 292 ? -22.674 -4.458 32.666 1.00 96.19 292 LYS A O 1
ATOM 2408 N N . GLU A 1 293 ? -23.126 -5.740 34.447 1.00 95.38 293 GLU A N 1
ATOM 2409 C CA . GLU A 1 293 ? -21.904 -5.417 35.186 1.00 95.38 293 GLU A CA 1
ATOM 2410 C C . GLU A 1 293 ? -20.642 -5.860 34.430 1.00 95.38 293 GLU A C 1
ATOM 2412 O O . GLU A 1 293 ? -19.635 -5.153 34.430 1.00 95.38 293 GLU A O 1
ATOM 2417 N N . GLU A 1 294 ? -20.716 -7.008 33.753 1.00 95.38 294 GLU A N 1
ATOM 2418 C CA . GLU A 1 294 ? -19.640 -7.541 32.911 1.00 95.38 294 GLU A CA 1
ATOM 2419 C C . GLU A 1 294 ? -19.429 -6.654 31.678 1.00 95.38 294 GLU A C 1
ATOM 2421 O O . GLU A 1 294 ? -18.324 -6.168 31.444 1.00 95.38 294 GLU A O 1
ATOM 2426 N N . CYS A 1 295 ? -20.513 -6.331 30.966 1.00 95.38 295 CYS A N 1
ATOM 2427 C CA . CYS A 1 295 ? -20.481 -5.443 29.807 1.00 95.38 295 CYS A CA 1
ATOM 2428 C C . CYS A 1 295 ? -19.914 -4.057 30.152 1.00 95.38 295 CYS A C 1
ATOM 2430 O O . CYS A 1 295 ? -19.103 -3.507 29.407 1.00 95.38 295 CYS A O 1
ATOM 2432 N N . GLU A 1 296 ? -20.330 -3.473 31.278 1.00 95.94 296 GLU A N 1
ATOM 2433 C CA . GLU A 1 296 ? -19.823 -2.178 31.734 1.00 95.94 296 GLU A CA 1
ATOM 2434 C C . GLU A 1 296 ? -18.325 -2.234 32.049 1.00 95.94 296 GLU A C 1
ATOM 2436 O O . GLU A 1 296 ? -17.578 -1.352 31.616 1.00 95.94 296 GLU A O 1
ATOM 2441 N N . GLY A 1 297 ? -17.878 -3.267 32.770 1.00 92.69 297 GLY A N 1
ATOM 2442 C CA . GLY A 1 297 ? -16.468 -3.468 33.100 1.00 92.69 297 GLY A CA 1
ATOM 2443 C C . GLY A 1 297 ? -15.590 -3.597 31.855 1.00 92.69 297 GLY A C 1
ATOM 2444 O O . GLY A 1 297 ? -14.572 -2.905 31.740 1.00 92.69 297 GLY A O 1
ATOM 2445 N N . ASP A 1 298 ? -16.022 -4.410 30.892 1.00 93.38 298 ASP A N 1
ATOM 2446 C CA . ASP A 1 298 ? -15.290 -4.660 29.651 1.00 93.38 298 ASP A CA 1
ATOM 2447 C C . ASP A 1 298 ? -15.213 -3.417 28.763 1.00 93.38 298 ASP A C 1
ATOM 2449 O O . ASP A 1 298 ? -14.137 -3.084 28.259 1.00 93.38 298 ASP A O 1
ATOM 2453 N N . ILE A 1 299 ? -16.313 -2.666 28.624 1.00 95.19 299 ILE A N 1
ATOM 2454 C CA . ILE A 1 299 ? -16.328 -1.408 27.862 1.00 95.19 299 ILE A CA 1
ATOM 2455 C C . ILE A 1 299 ? -15.391 -0.380 28.493 1.00 95.19 299 ILE A C 1
ATOM 2457 O O . ILE A 1 299 ? -14.618 0.265 27.781 1.00 95.19 299 ILE A O 1
ATOM 2461 N N . LEU A 1 300 ? -15.439 -0.207 29.818 1.00 94.81 300 LEU A N 1
ATOM 2462 C CA . LEU A 1 300 ? -14.569 0.743 30.512 1.00 94.81 300 LEU A CA 1
ATOM 2463 C C . LEU A 1 300 ? -13.096 0.352 30.358 1.00 94.81 300 LEU A C 1
ATOM 2465 O O . LEU A 1 300 ? -12.265 1.218 30.076 1.00 94.81 300 LEU A O 1
ATOM 2469 N N . SER A 1 301 ? -12.777 -0.939 30.483 1.00 91.38 301 SER A N 1
ATOM 2470 C CA . SER A 1 301 ? -11.425 -1.453 30.256 1.00 91.38 301 SER A CA 1
ATOM 2471 C C . SER A 1 301 ? -10.961 -1.185 28.821 1.00 91.38 301 SER A C 1
ATOM 2473 O O . SER A 1 301 ? -9.924 -0.547 28.613 1.00 91.38 301 SER A O 1
ATOM 2475 N N . PHE A 1 302 ? -11.772 -1.567 27.829 1.00 92.44 302 PHE A N 1
ATOM 2476 C CA . PHE A 1 302 ? -11.495 -1.353 26.410 1.00 92.44 302 PHE A CA 1
ATOM 2477 C C . PHE A 1 302 ? -11.267 0.128 26.087 1.00 92.44 302 PHE A C 1
ATOM 2479 O O . PHE A 1 302 ? -10.258 0.486 25.479 1.00 92.44 302 PHE A O 1
ATOM 2486 N N . LEU A 1 303 ? -12.166 1.018 26.517 1.00 93.94 303 LEU A N 1
ATOM 2487 C CA . LEU A 1 303 ? -12.058 2.454 26.256 1.00 93.94 303 LEU A CA 1
ATOM 2488 C C . LEU A 1 303 ? -10.847 3.077 26.946 1.00 93.94 303 LEU A C 1
ATOM 2490 O O . LEU A 1 303 ? -10.184 3.928 26.353 1.00 93.94 303 LEU A O 1
ATOM 2494 N N . ASN A 1 304 ? -10.512 2.638 28.160 1.00 91.56 304 ASN A N 1
ATOM 2495 C CA . ASN A 1 304 ? -9.308 3.092 28.845 1.00 91.56 304 ASN A CA 1
ATOM 2496 C C . ASN A 1 304 ? -8.043 2.716 28.052 1.00 91.56 304 ASN A C 1
ATOM 2498 O O . ASN A 1 304 ? -7.122 3.525 27.929 1.00 91.56 304 ASN A O 1
ATOM 2502 N N . GLU A 1 305 ? -8.001 1.525 27.452 1.00 87.88 305 GLU A N 1
ATOM 2503 C CA . GLU A 1 305 ? -6.924 1.142 26.533 1.00 87.88 305 GLU A CA 1
ATOM 2504 C C . GLU A 1 305 ? -6.912 2.019 25.278 1.00 87.88 305 GLU A C 1
ATOM 2506 O O . GLU A 1 305 ? -5.857 2.549 24.927 1.00 87.88 305 GLU A O 1
ATOM 2511 N N . GLN A 1 306 ? -8.073 2.239 24.646 1.00 89.62 306 GLN A N 1
ATOM 2512 C CA . GLN A 1 306 ? -8.185 3.065 23.438 1.00 89.62 306 GLN A CA 1
ATOM 2513 C C . GLN A 1 306 ? -7.755 4.521 23.681 1.00 89.62 306 GLN A C 1
ATOM 2515 O O . GLN A 1 306 ? -7.155 5.142 22.800 1.00 89.62 306 GLN A O 1
ATOM 2520 N N . ILE A 1 307 ? -8.019 5.069 24.872 1.00 90.50 307 ILE A N 1
ATOM 2521 C CA . ILE A 1 307 ? -7.550 6.402 25.272 1.00 90.50 307 ILE A CA 1
ATOM 2522 C C . ILE A 1 307 ? -6.032 6.413 25.448 1.00 90.50 307 ILE A C 1
ATOM 2524 O O . ILE A 1 307 ? -5.363 7.327 24.963 1.00 90.50 307 ILE A O 1
ATOM 2528 N N . ASN A 1 308 ? -5.465 5.384 26.084 1.00 85.56 308 ASN A N 1
ATOM 2529 C CA . ASN A 1 308 ? -4.018 5.280 26.283 1.00 85.56 308 ASN A CA 1
ATOM 2530 C C . ASN A 1 308 ? -3.233 5.208 24.963 1.00 85.56 308 ASN A C 1
ATOM 2532 O O . ASN A 1 308 ? -2.112 5.713 24.893 1.00 85.56 308 ASN A O 1
ATOM 2536 N N . ILE A 1 309 ? -3.822 4.635 23.911 1.00 83.00 309 ILE A N 1
ATOM 2537 C CA . ILE A 1 309 ? -3.232 4.603 22.561 1.00 83.00 309 ILE A CA 1
ATOM 2538 C C . ILE A 1 309 ? -3.691 5.762 21.665 1.00 83.00 309 ILE A C 1
ATOM 2540 O O . ILE A 1 309 ? -3.335 5.823 20.491 1.00 83.00 309 ILE A O 1
ATOM 2544 N N . GLY A 1 310 ? -4.480 6.694 22.205 1.00 86.94 310 GLY A N 1
ATOM 2545 C CA . GLY A 1 310 ? -4.914 7.903 21.511 1.00 86.94 310 GLY A CA 1
ATOM 2546 C C . GLY A 1 310 ? -5.916 7.680 20.377 1.00 86.94 310 GLY A C 1
ATOM 2547 O O . GLY A 1 310 ? -6.061 8.575 19.546 1.00 86.94 310 GLY A O 1
ATOM 2548 N N . LEU A 1 311 ? -6.603 6.533 20.325 1.00 88.25 311 LEU A N 1
ATOM 2549 C CA . LEU A 1 311 ? -7.704 6.282 19.383 1.00 88.25 311 LEU A CA 1
ATOM 2550 C C . LEU A 1 311 ? -9.022 6.905 19.854 1.00 88.25 311 LEU A C 1
ATOM 2552 O O . LEU A 1 311 ? -9.864 7.270 19.037 1.00 88.25 311 LEU A O 1
ATOM 2556 N N . VAL A 1 312 ? -9.185 7.068 21.167 1.00 92.38 312 VAL A N 1
ATOM 2557 C CA . VAL A 1 312 ? -10.337 7.717 21.804 1.00 92.38 312 VAL A CA 1
ATOM 2558 C C . VAL A 1 312 ? -9.846 8.855 22.696 1.00 92.38 312 VAL A C 1
ATOM 2560 O O . VAL A 1 312 ? -8.746 8.806 23.240 1.00 92.38 312 VAL A O 1
ATOM 2563 N N . LYS A 1 313 ? -10.652 9.903 22.847 1.00 93.38 313 LYS A N 1
ATOM 2564 C CA . LYS A 1 313 ? -10.435 10.978 23.818 1.00 93.38 313 LYS A CA 1
ATOM 2565 C C . LYS A 1 313 ? -11.695 11.226 24.640 1.00 93.38 313 LYS A C 1
ATOM 2567 O O . LYS A 1 313 ? -12.806 11.031 24.147 1.00 93.38 313 LYS A O 1
ATOM 2572 N N . LEU A 1 314 ? -11.495 11.691 25.871 1.00 94.31 314 LEU A N 1
ATOM 2573 C CA . LEU A 1 314 ? -12.555 12.262 26.695 1.00 94.31 314 LEU A CA 1
ATOM 2574 C C . LEU A 1 314 ? -12.882 13.667 26.196 1.00 94.31 314 LEU A C 1
ATOM 2576 O O . LEU A 1 314 ? -11.977 14.471 25.955 1.00 94.31 314 LEU A O 1
ATOM 2580 N N . GLU A 1 315 ? -14.166 13.955 26.045 1.00 94.06 315 GLU A N 1
ATOM 2581 C CA . GLU A 1 315 ? -14.647 15.313 25.815 1.00 94.06 315 GLU A CA 1
ATOM 2582 C C . GLU A 1 315 ? -14.949 15.977 27.161 1.00 94.06 315 GLU A C 1
ATOM 2584 O O . GLU A 1 315 ? -15.351 15.320 28.125 1.00 94.06 315 GLU A O 1
ATOM 2589 N N . LYS A 1 316 ? -14.720 17.291 27.238 1.00 82.06 316 LYS A N 1
ATOM 2590 C CA . LYS A 1 316 ? -15.149 18.069 28.404 1.00 82.06 316 LYS A CA 1
ATOM 2591 C C . LYS A 1 316 ? -16.682 18.099 28.421 1.00 82.06 316 LYS A C 1
ATOM 2593 O O . LYS A 1 316 ? -17.282 18.221 27.354 1.00 82.06 316 LYS A O 1
ATOM 2598 N N . GLN A 1 317 ? -17.257 17.926 29.614 1.00 58.56 317 GLN A N 1
ATOM 2599 C CA . GLN A 1 317 ? -18.704 17.997 29.845 1.00 58.56 317 GLN A CA 1
ATOM 2600 C C . GLN A 1 317 ? -19.285 19.345 29.433 1.00 58.56 317 GLN A C 1
ATOM 2602 O O . GLN A 1 317 ? -18.575 20.364 29.613 1.00 58.56 317 GLN A O 1
#

Foldseek 3Di:
DWAQELAAIDDDPPVVVLVVLQVCCVQQQKDKFANNYPPVLLVVLVVVVVVFDFQWDWDDFDNDIAIWTFDDPLLVQLSVQVRCFAPVNQVSCCSSNVWPRFQGKDWTKIKAFAPDPHKHDWHQPPPDQFFKKKKFWSFPDFWPFQWKWKAFPVVRHTSDTGDHRHHGMMMMGGRDPRMIIIGTGIHDGGMTIIIIIGGGNDDHDDLPPPPVLPDPCVVVQPQDPADQAWKKAFDPAWGWYDDPQWIWIQRSVVRHIDIDGPLLVVVNVVRNDTDGNNVSLVVCVVVDVDDSVVSSVVSSVSVSSCVSVRRMDTDDD

Sequence (317 aa):
MVKLTKSGILISEIESDFEILRSEFSENHCLKLKRFLEPNLLSLIQNCLRKEKFLEDKYKVGDDEAVGYKFEDEKILGFLHFLMNDEKLFKFIEQITGCKKIGCFTGRVYSKIPDKEQYDKWHDDLTNNRMISISINLSTDFYIGGAIQIRNSRTKELVKEVINNGFGDAVIFRVAPYLEHRVNKVYGKVTRTVLTGWFRARPLYKPIHRKKINTSLRKLNKHFHLSQDSLIKTTGDYFMRSLGNQILIYNFKDSSCYATDQIGINILNQAKKTIKIKEITQMLLNEYDIKKEECEGDILSFLNEQINIGLVKLEKQ

Secondary structure (DSSP, 8-state):
-EEEETTEEEE---HHHHHHHHHHHHHHSEEEETT-B-HHHHHHHHHHHTTSPEEEEEEEETTEEEEEEEE--HHHHHHHHHHHS-HHHHHHHHHHH-PPPP-EEEEEEEEE-TTSS-PPPSB---STTEEEEEEEE--SS--EE--EEEEETTT--EEEEE---STT-EEEEE--TTEEEEEPPEESS--EEEEEEEEESSS---------HHHHGGGT-------TT-EEEE-S-EEEEEETTEEEEEETTTTEEEEE-HHHHHHHHHTTS-EEHHHHHHHHHHHS---HHHHHHHHHHHHHHHHHTTSEEEPP-